Protein AF-A0A7J6SL79-F1 (afdb_monomer_lite)

Organism: Perkinsus olseni (NCBI:txid32597)

Radius of gyration: 29.8 Å; chains: 1; bounding box: 50×70×74 Å

pLDDT: mean 76.24, std 22.9, range [27.91, 96.69]

Structure (mmCIF, N/CA/C/O backbone):
data_AF-A0A7J6SL79-F1
#
_entry.id   AF-A0A7J6SL79-F1
#
loop_
_atom_site.group_PDB
_atom_site.id
_atom_site.type_symbol
_atom_site.label_atom_id
_atom_site.label_alt_id
_atom_site.label_comp_id
_atom_site.label_asym_id
_atom_site.label_entity_id
_atom_site.label_seq_id
_atom_site.pdbx_PDB_ins_code
_atom_site.Cartn_x
_atom_site.Cartn_y
_atom_site.Cartn_z
_atom_site.occupancy
_atom_site.B_iso_or_equiv
_atom_site.auth_seq_id
_atom_site.auth_comp_id
_atom_site.auth_asym_id
_atom_site.auth_atom_id
_atom_site.pdbx_PDB_model_num
ATOM 1 N N . ALA A 1 1 ? -12.097 58.659 2.965 1.00 37.25 1 ALA A N 1
ATOM 2 C CA . ALA A 1 1 ? -12.800 57.557 2.275 1.00 37.25 1 ALA A CA 1
ATOM 3 C C . ALA A 1 1 ? -12.244 57.413 0.856 1.00 37.25 1 ALA A C 1
ATOM 5 O O . ALA A 1 1 ? -12.643 58.161 -0.028 1.00 37.25 1 ALA A O 1
ATOM 6 N N . GLY A 1 2 ? -11.257 56.534 0.655 1.00 43.66 2 GLY A N 1
ATOM 7 C CA . GLY A 1 2 ? -10.661 56.271 -0.661 1.00 43.66 2 GLY A CA 1
ATOM 8 C C . GLY A 1 2 ? -11.420 55.154 -1.376 1.00 43.66 2 GLY A C 1
ATOM 9 O O . GLY A 1 2 ? -11.562 54.068 -0.826 1.00 43.66 2 GLY A O 1
ATOM 10 N N . LYS A 1 3 ? -11.951 55.431 -2.571 1.00 50.12 3 LYS A N 1
ATOM 11 C CA . LYS A 1 3 ? -12.624 54.438 -3.422 1.00 50.12 3 LYS A CA 1
ATOM 12 C C . LYS A 1 3 ? -11.577 53.736 -4.294 1.00 50.12 3 LYS A C 1
ATOM 14 O O . LYS A 1 3 ? -10.923 54.396 -5.099 1.00 50.12 3 LYS A O 1
ATOM 19 N N . ASN A 1 4 ? -11.438 52.419 -4.153 1.00 43.25 4 ASN A N 1
ATOM 20 C CA . ASN A 1 4 ? -10.572 51.600 -5.005 1.00 43.25 4 ASN A CA 1
ATOM 21 C C . ASN A 1 4 ? -11.203 51.443 -6.399 1.00 43.25 4 ASN A C 1
ATOM 23 O O . ASN A 1 4 ? -12.390 51.138 -6.514 1.00 43.25 4 ASN A O 1
ATOM 27 N N . LYS A 1 5 ? -10.417 51.680 -7.457 1.00 60.06 5 LYS A N 1
ATOM 28 C CA . LYS A 1 5 ? -10.846 51.524 -8.857 1.00 60.06 5 LYS A CA 1
ATOM 29 C C . LYS A 1 5 ? -10.856 50.046 -9.265 1.00 60.06 5 LYS A C 1
ATOM 31 O O . LYS A 1 5 ? -10.052 49.256 -8.781 1.00 60.06 5 LYS A O 1
ATOM 36 N N . SER A 1 6 ? -11.779 49.688 -10.157 1.00 61.38 6 SER A N 1
ATOM 37 C CA . SER A 1 6 ? -11.993 48.323 -10.654 1.00 61.38 6 SER A CA 1
ATOM 38 C C . SER A 1 6 ? -10.862 47.866 -11.584 1.00 61.38 6 SER A C 1
ATOM 40 O O . SER A 1 6 ? -10.385 48.641 -12.410 1.00 61.38 6 SER A O 1
ATOM 42 N N . MET A 1 7 ? -10.485 46.582 -11.509 1.00 45.06 7 MET A N 1
ATOM 43 C CA . MET A 1 7 ? -9.452 45.941 -12.347 1.00 45.06 7 MET A CA 1
ATOM 44 C C . MET A 1 7 ? -9.643 46.148 -13.860 1.00 45.06 7 MET A C 1
ATOM 46 O O . MET A 1 7 ? -8.671 46.124 -14.610 1.00 45.06 7 MET A O 1
ATOM 50 N N . ARG A 1 8 ? -10.881 46.373 -14.323 1.00 49.41 8 ARG A N 1
ATOM 51 C CA . ARG A 1 8 ? -11.167 46.638 -15.744 1.00 49.41 8 ARG A CA 1
ATOM 52 C C . ARG A 1 8 ? -10.592 47.971 -16.233 1.00 49.41 8 ARG A C 1
ATOM 54 O O . ARG A 1 8 ? -10.256 48.075 -17.409 1.00 49.41 8 ARG A O 1
ATOM 61 N N . ASP A 1 9 ? -10.421 48.950 -15.346 1.00 56.84 9 ASP A N 1
ATOM 62 C CA . ASP A 1 9 ? -9.879 50.266 -15.703 1.00 56.84 9 ASP A CA 1
ATOM 63 C C . ASP A 1 9 ? -8.349 50.253 -15.844 1.00 56.84 9 ASP A C 1
ATOM 65 O O . ASP A 1 9 ? -7.792 51.076 -16.566 1.00 56.84 9 ASP A O 1
ATOM 69 N N . LEU A 1 10 ? -7.662 49.294 -15.209 1.00 57.44 10 LEU A N 1
ATOM 70 C CA . LEU A 1 10 ? -6.201 49.142 -15.274 1.00 57.44 10 LEU A CA 1
ATOM 71 C C . LEU A 1 10 ? -5.714 48.451 -16.559 1.00 57.44 10 LEU A C 1
ATOM 73 O O . LEU A 1 10 ? -4.543 48.564 -16.911 1.00 57.44 10 LEU A O 1
ATOM 77 N N . LEU A 1 11 ? -6.602 47.755 -17.275 1.00 51.81 11 LEU A N 1
ATOM 78 C CA . LEU A 1 11 ? -6.258 46.948 -18.454 1.00 51.81 11 LEU A CA 1
ATOM 79 C C . LEU A 1 11 ? -6.464 47.675 -19.794 1.00 51.81 11 LEU A C 1
ATOM 81 O O . LEU A 1 11 ? -6.177 47.118 -20.853 1.00 51.81 11 LEU A O 1
ATOM 85 N N . ARG A 1 12 ? -6.915 48.935 -19.784 1.00 50.22 12 ARG A N 1
ATOM 86 C CA . ARG A 1 12 ? -6.985 49.770 -20.992 1.00 50.22 12 ARG A CA 1
ATOM 87 C C . ARG A 1 12 ? -5.681 50.544 -21.174 1.00 50.22 12 ARG A C 1
ATOM 89 O O . ARG A 1 12 ? -5.542 51.665 -20.696 1.00 50.22 12 ARG A O 1
ATOM 96 N N . ARG A 1 13 ? -4.727 49.972 -21.909 1.00 49.94 13 ARG A N 1
ATOM 97 C CA . ARG A 1 13 ? -3.615 50.751 -22.479 1.00 49.94 13 ARG A CA 1
ATOM 98 C C . ARG A 1 13 ? -4.027 51.356 -23.830 1.00 49.94 13 ARG A C 1
ATOM 100 O O . ARG A 1 13 ? -4.662 50.654 -24.621 1.00 49.94 13 ARG A O 1
ATOM 107 N N . PRO A 1 14 ? -3.689 52.624 -24.128 1.00 42.09 14 PRO A N 1
ATOM 108 C CA . PRO A 1 14 ? -3.922 53.197 -25.446 1.00 42.09 14 PRO A CA 1
ATOM 109 C C . PRO A 1 14 ? -2.967 52.569 -26.462 1.00 42.09 14 PRO A C 1
ATOM 111 O O . PRO A 1 14 ? -1.797 52.324 -26.175 1.00 42.09 14 PRO A O 1
ATOM 114 N N . ARG A 1 15 ? -3.477 52.319 -27.664 1.00 36.78 15 ARG A N 1
ATOM 115 C CA . ARG A 1 15 ? -2.713 51.769 -28.781 1.00 36.78 15 ARG A CA 1
ATOM 116 C C . ARG A 1 15 ? -1.903 52.902 -29.421 1.00 36.78 15 ARG A C 1
ATOM 118 O O . ARG A 1 15 ? -2.479 53.756 -30.091 1.00 36.78 15 ARG A O 1
ATOM 125 N N . GLU A 1 16 ? -0.590 52.930 -29.206 1.00 41.44 16 GLU A N 1
ATOM 126 C CA . GLU A 1 16 ? 0.301 53.838 -29.936 1.00 41.44 16 GLU A CA 1
ATOM 127 C C . GLU A 1 16 ? 0.373 53.412 -31.409 1.00 41.44 16 GLU A C 1
ATOM 129 O O . GLU A 1 16 ? 0.654 52.256 -31.734 1.00 41.44 16 GLU A O 1
ATOM 134 N N . LYS A 1 17 ? 0.078 54.347 -32.317 1.00 41.19 17 LYS A N 1
ATOM 135 C CA . LYS A 1 17 ? 0.256 54.162 -33.759 1.00 41.19 17 LYS A CA 1
ATOM 136 C C . LYS A 1 17 ? 1.712 54.469 -34.111 1.00 41.19 17 LYS A C 1
ATOM 138 O O . LYS A 1 17 ? 2.117 55.623 -34.011 1.00 41.19 17 LYS A O 1
ATOM 143 N N . LYS A 1 18 ? 2.469 53.478 -34.591 1.00 36.22 18 LYS A N 1
ATOM 144 C CA . LYS A 1 18 ? 3.666 53.734 -35.408 1.00 36.22 18 LYS A CA 1
ATOM 145 C C . LYS A 1 18 ? 3.314 53.570 -36.885 1.00 36.22 18 LYS A C 1
ATOM 147 O O . LYS A 1 18 ? 2.710 52.575 -37.275 1.00 36.22 18 LYS A O 1
ATOM 152 N N . ALA A 1 19 ? 3.626 54.613 -37.650 1.00 32.84 19 ALA 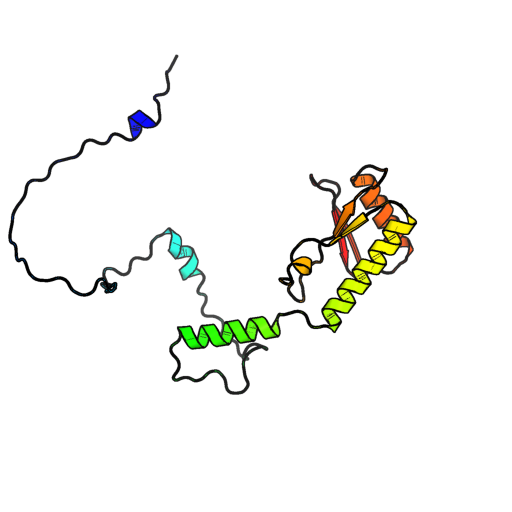A N 1
ATOM 153 C CA . ALA A 1 19 ? 3.411 54.726 -39.085 1.00 32.84 19 ALA A CA 1
ATOM 154 C C . ALA A 1 19 ? 4.424 53.889 -39.890 1.00 32.84 19 ALA A C 1
ATOM 156 O O . ALA A 1 19 ? 5.483 53.521 -39.387 1.00 32.84 19 ALA A O 1
ATOM 157 N N . ALA A 1 20 ? 4.027 53.594 -41.125 1.00 34.34 20 ALA A N 1
ATOM 158 C CA . ALA A 1 20 ? 4.610 52.662 -42.081 1.00 34.34 20 ALA A CA 1
ATOM 159 C C . ALA A 1 20 ? 5.934 53.110 -42.733 1.00 34.34 20 ALA A C 1
ATOM 161 O O . ALA A 1 20 ? 6.193 54.305 -42.852 1.00 34.34 20 ALA A O 1
ATOM 162 N N . ALA A 1 21 ? 6.682 52.135 -43.264 1.00 31.25 21 ALA A N 1
ATOM 163 C CA . ALA A 1 21 ? 7.361 52.230 -44.560 1.00 31.25 21 ALA A CA 1
ATOM 164 C C . ALA A 1 21 ? 7.520 50.818 -45.164 1.00 31.25 21 ALA A C 1
ATOM 166 O O . ALA A 1 21 ? 7.812 49.858 -44.456 1.00 31.25 21 ALA A O 1
ATOM 167 N N . GLU A 1 22 ? 7.239 50.724 -46.460 1.00 33.94 22 GLU A N 1
ATOM 168 C CA . GLU A 1 22 ? 6.994 49.538 -47.284 1.00 33.94 22 GLU A CA 1
ATOM 169 C C . GLU A 1 22 ? 8.276 48.899 -47.850 1.00 33.94 22 GLU A C 1
ATOM 171 O O . GLU A 1 22 ? 9.242 49.605 -48.123 1.00 33.94 22 GLU A O 1
ATOM 176 N N . ALA A 1 23 ? 8.234 47.593 -48.146 1.00 29.36 23 ALA A N 1
ATOM 177 C CA . ALA A 1 23 ? 8.576 47.031 -49.465 1.00 29.36 23 ALA A CA 1
ATOM 178 C C . ALA A 1 23 ? 8.123 45.558 -49.513 1.00 29.36 23 ALA A C 1
ATOM 180 O O . ALA A 1 23 ? 8.484 44.762 -48.650 1.00 29.36 23 ALA A O 1
ATOM 181 N N . GLY A 1 24 ? 7.270 45.223 -50.481 1.00 27.91 24 GLY A N 1
ATOM 182 C CA . GLY A 1 24 ? 6.589 43.931 -50.578 1.00 27.91 24 GLY A CA 1
ATOM 183 C C . GLY A 1 24 ? 7.352 42.833 -51.320 1.00 27.91 24 GLY A C 1
ATOM 184 O O . GLY A 1 24 ? 8.368 43.073 -51.961 1.00 27.91 24 GLY A O 1
ATOM 185 N N . THR A 1 25 ? 6.795 41.623 -51.273 1.00 30.62 25 THR A N 1
ATOM 186 C CA . THR A 1 25 ? 6.580 40.726 -52.425 1.00 30.62 25 THR A CA 1
ATOM 187 C C . THR A 1 25 ? 5.618 39.611 -52.005 1.00 30.62 25 THR A C 1
ATOM 189 O O . THR A 1 25 ? 5.642 39.133 -50.875 1.00 30.62 25 THR A O 1
ATOM 192 N N . VAL A 1 26 ? 4.711 39.283 -52.921 1.00 32.91 26 VAL A N 1
ATOM 193 C CA . VAL A 1 26 ? 3.667 38.254 -52.842 1.00 32.91 26 VAL A CA 1
ATOM 194 C C . VAL A 1 26 ? 4.208 36.989 -53.511 1.00 32.91 26 VAL A C 1
ATOM 196 O O . VAL A 1 26 ? 4.783 37.109 -54.591 1.00 32.91 26 VAL A O 1
ATOM 199 N N . GLY A 1 27 ? 3.996 35.804 -52.927 1.00 29.50 27 GLY A N 1
ATOM 200 C CA . GLY A 1 27 ? 4.278 34.537 -53.614 1.00 29.50 27 GLY A CA 1
ATOM 201 C C . GLY A 1 27 ? 4.223 33.275 -52.747 1.00 29.50 27 GLY A C 1
ATOM 202 O O . GLY A 1 27 ? 5.227 32.913 -52.155 1.00 29.50 27 GLY A O 1
ATOM 203 N N . GLU A 1 28 ? 3.056 32.627 -52.787 1.00 30.58 28 GLU A N 1
ATOM 204 C CA . GLU A 1 28 ? 2.775 31.181 -52.670 1.00 30.58 28 GLU A CA 1
ATOM 205 C C . GLU A 1 28 ? 2.795 30.450 -51.310 1.00 30.58 28 GLU A C 1
ATOM 207 O O . GLU A 1 28 ? 3.742 30.468 -50.531 1.00 30.58 28 GLU A O 1
ATOM 212 N N . GLU A 1 29 ? 1.662 29.777 -51.074 1.00 42.56 29 GLU A N 1
ATOM 213 C CA . GLU A 1 29 ? 1.369 28.844 -49.992 1.00 42.56 29 GLU A CA 1
ATOM 214 C C . GLU A 1 29 ? 2.189 27.557 -50.128 1.00 42.56 29 GLU A C 1
ATOM 216 O O . GLU A 1 29 ? 2.206 26.921 -51.181 1.00 42.56 29 GLU A O 1
ATOM 221 N N . GLY A 1 30 ? 2.780 27.123 -49.020 1.00 42.78 30 GLY A N 1
ATOM 222 C CA . GLY A 1 30 ? 3.360 25.795 -48.874 1.00 42.78 30 GLY A CA 1
ATOM 223 C C . GLY A 1 30 ? 4.154 25.713 -47.579 1.00 42.78 30 GLY A C 1
ATOM 224 O O . GLY A 1 30 ? 5.096 26.467 -47.389 1.00 42.78 30 GLY A O 1
ATOM 225 N N . ASP A 1 31 ? 3.757 24.792 -46.708 1.00 33.41 31 ASP A N 1
ATOM 226 C CA . ASP A 1 31 ? 4.499 24.326 -45.533 1.00 33.41 31 ASP A CA 1
ATOM 227 C C . ASP A 1 31 ? 4.491 25.227 -44.291 1.00 33.41 31 ASP A C 1
ATOM 229 O O . ASP A 1 31 ? 5.464 25.872 -43.908 1.00 33.41 31 ASP A O 1
ATOM 233 N N . ASN A 1 32 ? 3.401 25.110 -43.528 1.00 39.19 32 ASN A N 1
ATOM 234 C CA . ASN A 1 32 ? 3.361 25.452 -42.104 1.00 39.19 32 ASN A CA 1
ATOM 235 C C . ASN A 1 32 ? 4.090 24.376 -41.259 1.00 39.19 32 ASN A C 1
ATOM 237 O O . ASN A 1 32 ? 3.555 23.849 -40.282 1.00 39.19 32 ASN A O 1
ATOM 241 N N . PHE A 1 33 ? 5.310 24.010 -41.658 1.00 33.47 33 PHE A N 1
ATOM 242 C CA . PHE A 1 33 ? 6.229 23.230 -40.836 1.00 33.47 33 PHE A CA 1
ATOM 243 C C . PHE A 1 33 ? 7.061 24.218 -40.022 1.00 33.47 33 PHE A C 1
ATOM 245 O O . PHE A 1 33 ? 7.723 25.091 -40.581 1.00 33.47 33 PHE A O 1
ATOM 252 N N . MET A 1 34 ? 6.990 24.117 -38.693 1.00 43.91 34 MET A N 1
ATOM 253 C CA . MET A 1 34 ? 7.735 24.969 -37.767 1.00 43.91 34 MET A CA 1
ATOM 254 C C . MET A 1 34 ? 9.246 24.813 -37.983 1.00 43.91 34 MET A C 1
ATOM 256 O O . MET A 1 34 ? 9.914 24.013 -37.334 1.00 43.91 34 MET A O 1
ATOM 260 N N . SER A 1 35 ? 9.788 25.630 -38.882 1.00 34.56 35 SER A N 1
ATOM 261 C CA . SER A 1 35 ? 11.189 26.018 -38.894 1.00 34.56 35 SER A CA 1
ATOM 262 C C . SER A 1 35 ? 11.492 26.656 -37.541 1.00 34.56 35 SER A C 1
ATOM 264 O O . SER A 1 35 ? 11.086 27.790 -37.274 1.00 34.56 35 SER A O 1
ATOM 266 N N . VAL A 1 36 ? 12.212 25.934 -36.682 1.00 43.78 36 VAL A N 1
ATOM 267 C CA . VAL A 1 36 ? 12.834 26.523 -35.499 1.00 43.78 36 VAL A CA 1
ATOM 268 C C . VAL A 1 36 ? 13.936 27.462 -35.982 1.00 43.78 36 VAL A C 1
ATOM 270 O O . VAL A 1 36 ? 15.067 27.072 -36.258 1.00 43.78 36 VAL A O 1
ATOM 273 N N . SER A 1 37 ? 13.584 28.731 -36.166 1.00 36.56 37 SER A N 1
ATOM 274 C CA . SER A 1 37 ? 14.574 29.774 -36.380 1.00 36.56 37 SER A CA 1
ATOM 275 C C . SER A 1 37 ? 15.422 29.856 -35.116 1.00 36.56 37 SER A C 1
ATOM 277 O O . SER A 1 37 ? 14.946 30.255 -34.053 1.00 36.56 37 SER A O 1
ATOM 279 N N . THR A 1 38 ? 16.676 29.430 -35.226 1.00 48.72 38 THR A N 1
ATOM 280 C CA . THR A 1 38 ? 17.707 29.609 -34.207 1.00 48.72 38 THR A CA 1
ATOM 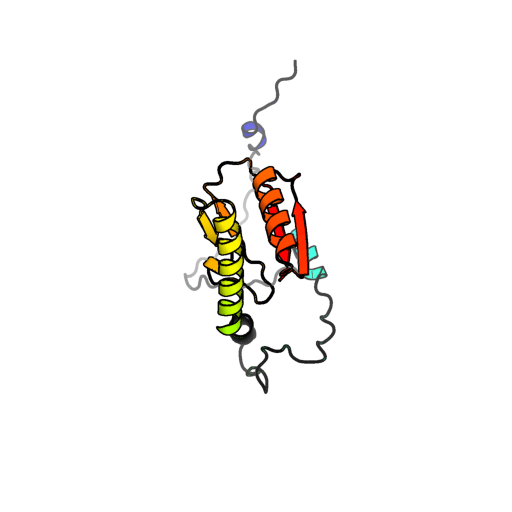281 C C . THR A 1 38 ? 17.943 31.102 -34.004 1.00 48.72 38 THR A C 1
ATOM 283 O O . THR A 1 38 ? 18.772 31.711 -34.678 1.00 48.72 38 THR A O 1
ATOM 286 N N . SER A 1 39 ? 17.193 31.690 -33.078 1.00 42.44 39 SER A N 1
ATOM 287 C CA . SER A 1 39 ? 17.295 33.095 -32.705 1.00 42.44 39 SER A CA 1
ATOM 288 C C . SER A 1 39 ? 17.442 33.199 -31.193 1.00 42.44 39 SER A C 1
ATOM 290 O O . SER A 1 39 ? 16.496 32.961 -30.449 1.00 42.44 39 SER A O 1
ATOM 292 N N . SER A 1 40 ? 18.649 33.592 -30.781 1.00 45.50 40 SER A N 1
ATOM 293 C CA . SER A 1 40 ? 19.082 33.997 -29.435 1.00 45.50 40 SER A CA 1
ATOM 294 C C . SER A 1 40 ? 18.943 32.971 -28.303 1.00 45.50 40 SER A C 1
ATOM 296 O O . SER A 1 40 ? 17.866 32.581 -27.872 1.00 45.50 40 SER A O 1
ATOM 298 N N . ASN A 1 41 ? 20.111 32.620 -27.772 1.00 53.47 41 ASN A N 1
ATOM 299 C CA . ASN A 1 41 ? 20.396 31.637 -26.735 1.00 53.47 41 ASN A CA 1
ATOM 300 C C . ASN A 1 41 ? 19.995 32.102 -25.317 1.00 53.47 41 ASN A C 1
ATOM 302 O O . ASN A 1 41 ? 20.776 31.976 -24.377 1.00 53.47 41 ASN A O 1
ATOM 306 N N . THR A 1 42 ? 18.814 32.695 -25.148 1.00 53.34 42 THR A N 1
ATOM 307 C CA . THR A 1 42 ? 18.337 33.140 -23.832 1.00 53.34 42 THR A CA 1
ATOM 308 C C . THR A 1 42 ? 17.187 32.259 -23.388 1.00 53.34 42 THR A C 1
ATOM 310 O O . THR A 1 42 ? 16.048 32.425 -23.827 1.00 53.34 42 THR A O 1
ATOM 313 N N . VAL A 1 43 ? 17.506 31.303 -22.520 1.00 50.97 43 VAL A N 1
ATOM 314 C CA . VAL A 1 43 ? 16.513 30.548 -21.760 1.00 50.97 43 VAL A CA 1
ATOM 315 C C . VAL A 1 43 ? 15.698 31.524 -20.904 1.00 50.97 43 VAL A C 1
ATOM 317 O O . VAL A 1 43 ? 16.286 32.366 -20.227 1.00 50.97 43 VAL A O 1
ATOM 320 N N . PRO A 1 44 ? 14.354 31.467 -20.938 1.00 62.41 44 PRO A N 1
ATOM 321 C CA . PRO A 1 44 ? 13.522 32.265 -20.047 1.00 62.41 44 PRO A CA 1
ATOM 322 C C . PRO A 1 44 ? 13.877 31.978 -18.584 1.00 62.41 44 PRO A C 1
ATOM 324 O O . PRO A 1 44 ? 14.069 30.821 -18.220 1.00 62.41 44 PRO A O 1
ATOM 327 N N . GLU A 1 45 ? 13.897 33.009 -17.741 1.00 55.84 45 GLU A N 1
ATOM 328 C CA . GLU A 1 45 ? 14.267 32.951 -16.312 1.00 55.84 45 GLU A CA 1
ATOM 329 C C . GLU A 1 45 ? 13.497 31.861 -15.531 1.00 55.84 45 GLU A C 1
ATOM 331 O O . GLU A 1 45 ? 14.027 31.215 -14.633 1.00 55.84 45 GLU A O 1
ATOM 336 N N . ALA A 1 46 ? 12.262 31.558 -15.950 1.00 58.34 46 ALA A N 1
ATOM 337 C CA . ALA A 1 46 ? 11.437 30.483 -15.391 1.00 58.34 46 ALA A CA 1
ATOM 338 C C . ALA A 1 46 ? 11.967 29.056 -15.661 1.00 58.34 46 ALA A C 1
ATOM 340 O O . ALA A 1 46 ? 11.577 28.117 -14.970 1.00 58.34 46 ALA A O 1
ATOM 341 N N . PHE A 1 47 ? 12.833 28.879 -16.661 1.00 48.59 47 PHE A N 1
ATOM 342 C CA . PHE A 1 47 ? 13.441 27.602 -17.035 1.00 48.59 47 PHE A CA 1
ATOM 343 C C . PHE A 1 47 ? 14.901 27.487 -16.568 1.00 48.59 47 PHE A C 1
ATOM 345 O O . PHE A 1 47 ? 15.418 26.374 -16.507 1.00 48.59 47 PHE A O 1
ATOM 352 N N . GLU A 1 48 ? 15.556 28.583 -16.157 1.00 50.97 48 GLU A N 1
ATOM 353 C CA . GLU A 1 48 ? 16.946 28.558 -15.662 1.00 50.97 48 GLU A CA 1
ATOM 354 C C . GLU A 1 48 ? 17.139 27.589 -14.487 1.00 50.97 48 GLU A C 1
ATOM 356 O O . GLU A 1 48 ? 18.122 26.849 -14.457 1.00 50.97 48 GLU A O 1
ATOM 361 N N . GLY A 1 49 ? 16.169 27.503 -13.571 1.00 47.19 49 GLY A N 1
ATOM 362 C CA . GLY A 1 49 ? 16.215 26.554 -12.452 1.00 47.19 49 GLY A CA 1
ATOM 363 C C . GLY A 1 49 ? 16.134 25.079 -12.870 1.00 47.19 49 GLY A C 1
ATOM 364 O O . GLY A 1 49 ? 16.651 24.213 -12.167 1.00 47.19 49 GLY A O 1
ATOM 365 N N . ILE A 1 50 ? 15.532 24.789 -14.028 1.00 52.25 50 ILE A N 1
ATOM 366 C CA . ILE A 1 50 ? 15.400 23.429 -14.569 1.00 52.25 50 ILE A CA 1
ATOM 367 C C . ILE A 1 50 ? 16.697 23.024 -15.285 1.00 52.25 50 ILE A C 1
ATOM 369 O O . ILE A 1 50 ? 17.175 21.906 -15.103 1.00 52.25 50 ILE A O 1
ATOM 373 N N . VAL A 1 51 ? 17.332 23.939 -16.029 1.00 48.41 51 VAL A N 1
ATOM 374 C CA . VAL A 1 51 ? 18.607 23.657 -16.725 1.00 48.41 51 VAL A CA 1
ATOM 375 C C . VAL A 1 51 ? 19.786 23.614 -15.757 1.00 48.41 51 VAL A C 1
ATOM 377 O O . VAL A 1 51 ? 20.654 22.758 -15.903 1.00 48.41 51 VAL A O 1
ATOM 380 N N . ALA A 1 52 ? 19.800 24.477 -14.735 1.00 43.50 52 ALA A N 1
ATOM 381 C CA . ALA A 1 52 ? 20.856 24.524 -13.720 1.00 43.50 52 ALA A CA 1
ATOM 382 C C . ALA A 1 52 ? 20.864 23.292 -12.792 1.00 43.50 52 ALA A C 1
ATOM 384 O O . ALA A 1 52 ? 21.883 22.985 -12.174 1.00 43.50 52 ALA A O 1
ATOM 385 N N . SER A 1 53 ? 19.756 22.543 -12.738 1.00 44.97 53 SER A N 1
ATOM 386 C CA . SER A 1 53 ? 19.677 21.228 -12.090 1.00 44.97 53 SER A CA 1
ATOM 387 C C . SER A 1 53 ? 20.370 20.116 -12.888 1.00 44.97 53 SER A C 1
ATOM 389 O O . SER A 1 53 ? 20.494 18.998 -12.378 1.00 44.97 53 SER A O 1
ATOM 391 N N . SER A 1 54 ? 20.858 20.389 -14.102 1.00 49.69 54 SER A N 1
ATOM 392 C CA . SER A 1 54 ? 21.715 19.463 -14.846 1.00 49.69 54 SER A CA 1
ATOM 393 C C . SER A 1 54 ? 23.107 19.445 -14.216 1.00 49.69 54 SER A C 1
ATOM 395 O O . SER A 1 54 ? 24.099 19.866 -14.808 1.00 49.69 54 SER A O 1
ATOM 397 N N . ARG A 1 55 ? 23.199 18.925 -12.985 1.00 44.12 55 ARG A N 1
ATOM 398 C CA . ARG A 1 55 ? 24.431 18.267 -12.560 1.00 44.12 55 ARG A CA 1
ATOM 399 C C . ARG A 1 55 ? 24.783 17.294 -13.684 1.00 44.12 55 ARG A C 1
ATOM 401 O O . ARG A 1 55 ? 23.885 16.552 -14.092 1.00 44.12 55 ARG A O 1
ATOM 408 N N . PRO A 1 56 ? 26.029 17.262 -14.188 1.00 42.06 56 PRO A N 1
ATOM 409 C CA . PRO A 1 56 ? 26.442 16.121 -14.981 1.00 42.06 56 PRO A CA 1
ATOM 410 C C . PRO A 1 56 ? 26.140 14.916 -14.099 1.00 42.06 56 PRO A C 1
ATOM 412 O O . PRO A 1 56 ? 26.660 14.836 -12.981 1.00 42.06 56 PRO A O 1
ATOM 415 N N . ALA A 1 57 ? 25.198 14.072 -14.531 1.00 49.56 57 ALA A N 1
ATOM 416 C CA . ALA A 1 57 ? 24.942 12.812 -13.865 1.00 49.56 57 ALA A CA 1
ATOM 417 C C . ALA A 1 57 ? 26.325 12.196 -13.697 1.00 49.56 57 ALA A C 1
ATOM 419 O O . ALA A 1 57 ? 27.031 12.032 -14.696 1.00 49.56 57 ALA A O 1
ATOM 420 N N . ALA A 1 58 ? 26.773 12.009 -12.449 1.00 47.06 58 ALA A N 1
ATOM 421 C CA . ALA A 1 58 ? 28.003 11.280 -12.196 1.00 47.06 58 ALA A CA 1
ATOM 422 C C . ALA A 1 58 ? 27.847 10.011 -13.019 1.00 47.06 58 ALA A C 1
ATOM 424 O O . ALA A 1 58 ? 26.874 9.296 -12.778 1.00 47.06 58 ALA A O 1
ATOM 425 N N . ALA A 1 59 ? 28.666 9.870 -14.072 1.00 50.31 59 ALA A N 1
ATOM 426 C CA . ALA A 1 59 ? 28.458 8.875 -15.112 1.00 50.31 59 ALA A CA 1
ATOM 427 C C . ALA A 1 59 ? 28.121 7.577 -14.398 1.00 50.31 59 ALA A C 1
ATOM 429 O O . ALA A 1 59 ? 28.944 7.115 -13.602 1.00 50.31 59 ALA A O 1
ATOM 430 N N . MET A 1 60 ? 26.874 7.108 -14.538 1.00 53.47 60 MET A N 1
ATOM 431 C CA . MET A 1 60 ? 26.428 5.954 -13.773 1.00 53.47 60 MET A CA 1
ATOM 432 C C . MET A 1 60 ? 27.426 4.856 -14.104 1.00 53.47 60 MET A C 1
ATOM 434 O O . MET A 1 60 ? 27.551 4.467 -15.263 1.00 53.47 60 MET A O 1
ATOM 438 N N . SER A 1 61 ? 28.233 4.442 -13.122 1.00 62.47 61 SER A N 1
ATOM 439 C CA . SER A 1 61 ? 29.342 3.517 -13.384 1.00 62.47 61 SER A CA 1
ATOM 440 C C . SER A 1 61 ? 28.829 2.154 -13.854 1.00 62.47 61 SER A C 1
ATOM 442 O O . SER A 1 61 ? 29.601 1.326 -14.332 1.00 62.47 61 SER A O 1
ATOM 444 N N . GLN A 1 62 ? 27.517 1.942 -13.722 1.00 73.50 62 GLN A N 1
ATOM 445 C CA . GLN A 1 62 ? 26.767 0.779 -14.143 1.00 73.50 62 GLN A CA 1
ATOM 446 C C . GLN A 1 62 ? 25.464 1.236 -14.805 1.00 73.50 62 GLN A C 1
ATOM 448 O O . GLN A 1 62 ? 24.835 2.201 -14.365 1.00 73.50 62 GLN A O 1
ATOM 453 N N . ALA A 1 63 ? 25.074 0.536 -15.869 1.00 83.94 63 ALA A N 1
ATOM 454 C CA . ALA A 1 63 ? 23.779 0.731 -16.505 1.00 83.94 63 ALA A CA 1
ATOM 455 C C . ALA A 1 63 ? 22.646 0.415 -15.507 1.00 83.94 63 ALA A C 1
ATOM 457 O O . ALA A 1 63 ? 22.830 -0.440 -14.632 1.00 83.94 63 ALA A O 1
ATOM 458 N N . PRO A 1 64 ? 21.490 1.091 -15.605 1.00 90.25 64 PRO A N 1
ATOM 459 C CA . PRO A 1 64 ? 20.388 0.844 -14.690 1.00 90.25 64 PRO A CA 1
ATOM 460 C C . PRO A 1 64 ? 19.810 -0.574 -14.874 1.00 90.25 64 PRO A C 1
ATOM 462 O O . PRO A 1 64 ? 19.976 -1.169 -15.939 1.00 90.25 64 PRO A O 1
ATOM 465 N N . PRO A 1 65 ? 19.105 -1.130 -13.872 1.00 91.56 65 PRO A N 1
ATOM 466 C CA . PRO A 1 65 ? 18.648 -2.524 -13.899 1.00 91.56 65 PRO A CA 1
ATOM 467 C C . PRO A 1 65 ? 17.718 -2.897 -15.063 1.00 91.56 65 PRO A C 1
ATOM 469 O O . PRO A 1 65 ? 17.728 -4.045 -15.497 1.00 91.56 65 PRO A O 1
ATOM 472 N N . TRP A 1 66 ? 16.923 -1.946 -15.564 1.00 91.88 66 TRP A N 1
ATOM 473 C CA . TRP A 1 66 ? 16.016 -2.150 -16.701 1.00 91.88 66 TRP A CA 1
ATOM 474 C C . TRP A 1 66 ? 16.723 -2.092 -18.060 1.00 91.88 66 TRP A C 1
ATOM 476 O O . TRP A 1 66 ? 16.113 -2.393 -19.080 1.00 91.88 66 TRP A O 1
ATOM 486 N N . TRP A 1 67 ? 17.998 -1.696 -18.092 1.00 92.19 67 TRP A N 1
ATOM 487 C CA . TRP A 1 67 ? 18.734 -1.511 -19.335 1.00 92.19 67 TRP A CA 1
ATOM 488 C C . TRP A 1 67 ? 19.011 -2.857 -20.024 1.00 92.19 67 TRP A C 1
ATOM 490 O O . TRP A 1 67 ? 19.527 -3.783 -19.384 1.00 92.19 67 TRP A O 1
ATOM 500 N N . PRO A 1 68 ? 18.740 -2.990 -21.335 1.00 90.44 68 PRO A N 1
ATOM 501 C CA . PRO A 1 68 ? 18.939 -4.245 -22.042 1.00 90.44 68 PRO A CA 1
ATOM 502 C C . PRO A 1 68 ? 20.422 -4.619 -22.130 1.00 90.44 68 PRO A C 1
ATOM 504 O O . PRO A 1 68 ? 21.314 -3.778 -22.288 1.00 90.44 68 PRO A O 1
ATOM 507 N N . LYS A 1 69 ? 20.706 -5.924 -22.076 1.00 86.31 69 LYS A N 1
ATOM 508 C CA . LYS A 1 69 ? 22.068 -6.446 -22.252 1.00 86.31 69 LYS A CA 1
ATOM 509 C C . LYS A 1 69 ? 22.547 -6.138 -23.674 1.00 86.31 69 LYS A C 1
ATOM 511 O O . LYS A 1 69 ? 22.044 -6.722 -24.626 1.00 86.31 69 LYS A O 1
ATOM 516 N N . GLY A 1 70 ? 23.527 -5.243 -23.799 1.00 86.94 70 GLY A N 1
ATOM 517 C CA . GLY A 1 70 ? 24.043 -4.759 -25.089 1.00 86.94 70 GLY A CA 1
ATOM 518 C C . GLY A 1 70 ? 23.596 -3.341 -25.462 1.00 86.94 70 GLY A C 1
ATOM 519 O O . GLY A 1 70 ? 24.165 -2.766 -26.383 1.00 86.94 70 GLY A O 1
ATOM 520 N N . GLY A 1 71 ? 22.667 -2.754 -24.700 1.00 89.44 71 GLY A N 1
ATOM 521 C CA . GLY A 1 71 ? 22.148 -1.405 -24.914 1.00 89.44 71 GLY A CA 1
ATOM 522 C C . GLY A 1 71 ? 21.181 -1.268 -26.086 1.00 89.44 71 GLY A C 1
ATOM 523 O O . GLY A 1 71 ? 20.866 -2.238 -26.772 1.00 89.44 71 GLY A O 1
ATOM 524 N N . TYR A 1 72 ? 20.674 -0.050 -26.265 1.00 90.94 72 TYR A N 1
ATOM 525 C CA . TYR A 1 72 ? 19.788 0.297 -27.376 1.00 90.94 72 TYR A CA 1
ATOM 526 C C . TYR A 1 72 ? 20.580 0.481 -28.675 1.00 90.94 72 TYR A C 1
ATOM 528 O O . TYR A 1 72 ? 21.780 0.762 -28.644 1.00 90.94 72 TYR A O 1
ATOM 536 N N . ASP A 1 73 ? 19.905 0.351 -29.819 1.00 91.88 73 ASP A N 1
ATOM 537 C CA . ASP A 1 73 ? 20.528 0.549 -31.130 1.00 91.88 73 ASP A CA 1
ATOM 538 C C . ASP A 1 73 ? 21.060 1.992 -31.267 1.00 91.88 73 ASP A C 1
ATOM 540 O O . ASP A 1 73 ? 20.270 2.941 -31.223 1.00 91.88 73 ASP A O 1
ATOM 544 N N . PRO A 1 74 ? 22.382 2.186 -31.453 1.00 88.88 74 PRO A N 1
ATOM 545 C CA . PRO A 1 74 ? 22.986 3.512 -31.554 1.00 88.88 74 PRO A CA 1
ATOM 546 C C . PRO A 1 74 ? 22.586 4.282 -32.822 1.00 88.88 74 PRO A C 1
ATOM 548 O O . PRO A 1 74 ? 22.880 5.472 -32.919 1.00 88.88 74 PRO A O 1
ATOM 551 N N . HIS A 1 75 ? 21.949 3.633 -33.802 1.00 93.06 75 HIS A N 1
ATOM 552 C CA . HIS A 1 75 ? 21.472 4.287 -35.024 1.00 93.06 75 HIS A CA 1
ATOM 553 C C . HIS A 1 75 ? 20.076 4.898 -34.868 1.00 93.06 75 HIS A C 1
ATOM 555 O O . HIS A 1 75 ? 19.636 5.647 -35.744 1.00 93.06 75 HIS A O 1
ATOM 561 N N . LEU A 1 76 ? 19.370 4.595 -33.775 1.00 91.75 76 LEU A N 1
ATOM 562 C CA . LEU A 1 76 ? 18.063 5.179 -33.520 1.00 91.75 76 LEU A CA 1
ATOM 563 C C . LEU A 1 76 ? 18.194 6.667 -33.156 1.00 91.75 76 LEU A C 1
ATOM 565 O O . LEU A 1 76 ? 19.079 7.060 -32.395 1.00 91.75 76 LEU A O 1
ATOM 569 N N . PRO A 1 77 ? 17.278 7.522 -33.643 1.00 95.19 77 PRO A N 1
ATOM 570 C CA . PRO A 1 77 ? 17.116 8.864 -33.115 1.00 95.19 77 PRO A CA 1
ATOM 571 C C . PRO A 1 77 ? 16.939 8.854 -31.592 1.00 95.19 77 PRO A C 1
ATOM 573 O O . PRO A 1 77 ? 16.214 8.026 -31.042 1.00 95.19 77 PRO A O 1
ATOM 576 N N . MET A 1 78 ? 17.514 9.855 -30.924 1.00 92.69 78 MET A N 1
ATOM 577 C CA . MET A 1 78 ? 17.490 10.014 -29.461 1.00 92.69 78 MET A CA 1
ATOM 578 C C . MET A 1 78 ? 16.092 9.857 -28.830 1.00 92.69 78 MET A C 1
ATOM 580 O O . MET A 1 78 ? 15.948 9.245 -27.779 1.00 92.69 78 MET A O 1
ATOM 584 N N . HIS A 1 79 ? 15.046 10.379 -29.478 1.00 93.75 79 HIS A N 1
ATOM 585 C CA . HIS A 1 79 ? 13.673 10.291 -28.966 1.00 93.75 79 HIS A CA 1
ATOM 586 C C . HIS A 1 79 ? 13.092 8.869 -29.025 1.00 93.75 79 HIS A C 1
ATOM 588 O O . HIS A 1 79 ? 12.264 8.527 -28.186 1.00 93.75 79 HIS A O 1
ATOM 594 N N . LEU A 1 80 ? 13.525 8.041 -29.983 1.00 95.25 80 LEU A N 1
ATOM 595 C CA . LEU A 1 80 ? 13.130 6.633 -30.056 1.00 95.25 80 LEU A CA 1
ATOM 596 C C . LEU A 1 80 ? 13.906 5.795 -29.039 1.00 95.25 80 LEU A C 1
ATOM 598 O O . LEU A 1 80 ? 13.305 4.963 -28.375 1.00 95.25 80 LEU A O 1
ATOM 602 N N . MET A 1 81 ? 15.198 6.071 -28.836 1.00 93.81 81 MET A N 1
ATOM 603 C CA . MET A 1 81 ? 15.969 5.428 -27.762 1.00 93.81 81 MET A CA 1
ATOM 604 C C . MET A 1 81 ? 15.361 5.713 -26.383 1.00 93.81 81 MET A C 1
ATOM 606 O O . MET A 1 81 ? 15.201 4.801 -25.580 1.00 93.81 81 MET A O 1
ATOM 610 N N . LEU A 1 82 ? 14.965 6.966 -26.132 1.00 94.50 82 LEU A N 1
ATOM 611 C CA . LEU A 1 82 ? 14.268 7.342 -24.902 1.00 94.50 82 LEU A CA 1
ATOM 612 C C . LEU A 1 82 ? 12.917 6.627 -24.767 1.00 94.50 82 LEU A C 1
ATOM 614 O O . LEU A 1 82 ? 12.533 6.246 -23.666 1.00 94.50 82 LEU A O 1
ATOM 618 N N . HIS A 1 83 ? 12.181 6.455 -25.868 1.00 95.75 83 HIS A N 1
ATOM 619 C CA . HIS A 1 83 ? 10.919 5.720 -25.848 1.00 95.75 83 HIS A CA 1
ATOM 620 C C . HIS A 1 83 ? 11.120 4.258 -25.430 1.00 95.75 83 HIS A C 1
ATOM 622 O O . HIS A 1 83 ? 10.424 3.801 -24.525 1.00 95.75 83 HIS A O 1
ATOM 628 N N . GLU A 1 84 ? 12.086 3.561 -26.034 1.00 95.19 84 GLU A N 1
ATOM 629 C CA . GLU A 1 84 ? 12.442 2.187 -25.654 1.00 95.19 84 GLU A CA 1
ATOM 630 C C . GLU A 1 84 ? 12.858 2.113 -24.180 1.00 95.19 84 GLU A C 1
ATOM 632 O O . GLU A 1 84 ? 12.367 1.262 -23.440 1.00 95.19 84 GLU A O 1
ATOM 637 N N . GLU A 1 85 ? 13.668 3.068 -23.713 1.00 95.31 85 GLU A N 1
ATOM 638 C CA . GLU A 1 85 ? 14.069 3.130 -22.307 1.00 95.31 85 GLU A CA 1
ATOM 639 C C . GLU A 1 85 ? 12.886 3.312 -21.355 1.00 95.31 85 GLU A C 1
ATOM 641 O O . GLU A 1 85 ? 12.818 2.639 -20.326 1.00 95.31 85 GLU A O 1
ATOM 646 N N . LEU A 1 86 ? 11.934 4.187 -21.687 1.00 95.69 86 LEU A N 1
ATOM 647 C CA . LEU A 1 86 ? 10.726 4.369 -20.885 1.00 95.69 86 LEU A CA 1
ATOM 648 C C . LEU A 1 86 ? 9.889 3.092 -20.852 1.00 95.69 86 LEU A C 1
ATOM 650 O O . LEU A 1 86 ? 9.407 2.706 -19.789 1.00 95.69 86 LEU A O 1
ATOM 654 N N . VAL A 1 87 ? 9.732 2.425 -21.994 1.00 95.06 87 VAL A N 1
ATOM 655 C CA . VAL A 1 87 ? 9.002 1.160 -22.084 1.00 95.06 87 VAL A CA 1
ATOM 656 C C . VAL A 1 87 ? 9.668 0.096 -21.209 1.00 95.06 87 VAL A C 1
ATOM 658 O O . VAL A 1 87 ? 8.983 -0.546 -20.412 1.00 95.06 87 VAL A O 1
ATOM 661 N N . ASP A 1 88 ? 10.986 -0.063 -21.277 1.00 94.94 88 ASP A N 1
ATOM 662 C CA . ASP A 1 88 ? 11.698 -1.051 -20.466 1.00 94.94 88 ASP A CA 1
ATOM 663 C C . ASP A 1 88 ? 11.692 -0.705 -18.973 1.00 94.94 88 ASP A C 1
ATOM 665 O O . ASP A 1 88 ? 11.470 -1.585 -18.139 1.00 94.94 88 ASP A O 1
ATOM 669 N N . TYR A 1 89 ? 11.807 0.579 -18.625 1.00 94.44 89 TYR A N 1
ATOM 670 C CA . TYR A 1 89 ? 11.607 1.044 -17.255 1.00 94.44 89 TYR A CA 1
ATOM 671 C C . TYR A 1 89 ? 10.204 0.702 -16.740 1.00 94.44 89 TYR A C 1
ATOM 673 O O . TYR A 1 89 ? 10.070 0.182 -15.632 1.00 94.44 89 TYR A O 1
ATOM 681 N N . THR A 1 90 ? 9.153 0.936 -17.539 1.00 92.56 90 THR A N 1
ATOM 682 C CA . THR A 1 90 ? 7.783 0.609 -17.117 1.00 92.56 90 THR A CA 1
ATOM 683 C C . THR A 1 90 ? 7.595 -0.886 -16.883 1.00 92.56 90 THR A C 1
ATOM 685 O O . THR A 1 90 ? 7.033 -1.264 -15.862 1.00 92.56 90 THR A O 1
ATOM 688 N N . LYS A 1 91 ? 8.128 -1.752 -17.755 1.00 91.44 91 LYS A N 1
ATOM 689 C CA . LYS A 1 91 ? 8.079 -3.211 -17.553 1.00 91.44 91 LYS A CA 1
ATOM 690 C C . LYS A 1 91 ? 8.814 -3.642 -16.286 1.00 91.44 91 LYS A C 1
ATOM 692 O O . LYS A 1 91 ? 8.395 -4.592 -15.640 1.00 91.44 91 LYS A O 1
ATOM 697 N N . TRP A 1 92 ? 9.917 -2.971 -15.962 1.00 92.00 92 TRP A N 1
ATOM 698 C CA . TRP A 1 92 ? 10.723 -3.285 -14.788 1.00 92.00 92 TRP A CA 1
ATOM 699 C C . TRP A 1 92 ? 10.072 -2.835 -13.475 1.00 92.00 92 TRP A C 1
ATOM 701 O O . TRP A 1 92 ? 10.227 -3.511 -12.464 1.00 92.00 92 TRP A O 1
ATOM 711 N N . VAL A 1 93 ? 9.366 -1.700 -13.477 1.00 92.00 93 VAL A N 1
ATOM 712 C CA . VAL A 1 93 ? 8.781 -1.112 -12.260 1.00 92.00 93 VAL A CA 1
ATOM 713 C C . VAL A 1 93 ? 7.351 -1.583 -11.979 1.00 92.00 93 VAL A C 1
ATOM 715 O O . VAL A 1 93 ? 6.846 -1.361 -10.883 1.00 92.00 93 VAL A O 1
ATOM 718 N N . VAL A 1 94 ? 6.671 -2.199 -12.948 1.00 90.50 94 VAL A N 1
ATOM 719 C CA . VAL A 1 94 ? 5.347 -2.791 -12.721 1.00 90.50 94 VAL A CA 1
ATOM 720 C C . VAL A 1 94 ? 5.441 -3.878 -11.650 1.00 90.50 94 VAL A C 1
ATOM 722 O O . VAL A 1 94 ? 6.377 -4.676 -11.642 1.00 90.50 94 VAL A O 1
ATOM 725 N N . LEU A 1 95 ? 4.451 -3.894 -10.754 1.00 89.94 95 LEU A N 1
ATOM 726 C CA . LEU A 1 95 ? 4.354 -4.900 -9.703 1.00 89.94 95 LEU A CA 1
ATOM 727 C C . LEU A 1 95 ? 4.287 -6.303 -10.303 1.00 89.94 95 LEU A C 1
ATOM 729 O O . LEU A 1 95 ? 3.522 -6.545 -11.238 1.00 89.94 95 LEU A O 1
ATOM 733 N N . ASN A 1 96 ? 5.055 -7.225 -9.735 1.00 90.62 96 ASN A N 1
ATOM 734 C CA . ASN A 1 96 ? 4.922 -8.639 -10.071 1.00 90.62 96 ASN A CA 1
ATOM 735 C C . ASN A 1 96 ? 3.749 -9.286 -9.307 1.00 90.62 96 ASN A C 1
ATOM 737 O O . ASN A 1 96 ? 3.225 -8.721 -8.345 1.00 90.62 96 ASN A O 1
ATOM 741 N N . ASP A 1 97 ? 3.339 -10.482 -9.733 1.00 91.62 97 ASP A N 1
ATOM 742 C CA . ASP A 1 97 ? 2.195 -11.184 -9.137 1.00 91.62 97 ASP A CA 1
ATOM 743 C C . ASP A 1 97 ? 2.408 -11.483 -7.641 1.00 91.62 97 ASP A C 1
ATOM 745 O O . ASP A 1 97 ? 1.476 -11.350 -6.848 1.00 91.62 97 ASP A O 1
ATOM 749 N N . ASP A 1 98 ? 3.639 -11.809 -7.231 1.00 93.06 98 ASP A N 1
ATOM 750 C CA . ASP A 1 98 ? 3.978 -12.075 -5.826 1.00 93.06 98 ASP A CA 1
ATOM 751 C C . ASP A 1 98 ? 3.829 -10.810 -4.962 1.00 93.06 98 ASP A C 1
ATOM 753 O O . ASP A 1 98 ? 3.304 -10.852 -3.850 1.00 93.06 98 ASP A O 1
ATOM 757 N N . GLU A 1 99 ? 4.254 -9.661 -5.485 1.00 92.06 99 GLU A N 1
ATOM 758 C CA . GLU A 1 99 ? 4.133 -8.344 -4.866 1.00 92.06 99 GLU A CA 1
ATOM 759 C C . GLU A 1 99 ? 2.681 -7.876 -4.783 1.00 92.06 99 GLU A C 1
ATOM 761 O O . GLU A 1 99 ? 2.319 -7.180 -3.834 1.00 92.06 99 GLU A O 1
ATOM 766 N N . VAL A 1 100 ? 1.844 -8.213 -5.764 1.00 92.50 100 VAL A N 1
ATOM 767 C CA . VAL A 1 100 ? 0.401 -7.953 -5.699 1.00 92.50 100 VAL A CA 1
ATOM 768 C C . VAL A 1 100 ? -0.231 -8.843 -4.632 1.00 92.50 100 VAL A C 1
ATOM 770 O O . VAL A 1 100 ? -0.910 -8.327 -3.745 1.00 92.50 100 VAL A O 1
ATOM 773 N N . ASN A 1 101 ? 0.064 -10.144 -4.645 1.00 93.94 101 ASN A N 1
ATOM 774 C CA . ASN A 1 101 ? -0.473 -11.096 -3.676 1.00 93.94 101 ASN A CA 1
ATOM 775 C C . ASN A 1 101 ? -0.067 -10.739 -2.234 1.00 93.94 101 ASN A C 1
ATOM 777 O O . ASN A 1 101 ? -0.911 -10.721 -1.344 1.00 93.94 101 ASN A O 1
ATOM 781 N N . ALA A 1 102 ? 1.191 -10.354 -1.994 1.00 92.94 102 ALA A N 1
ATOM 782 C CA . ALA A 1 102 ? 1.646 -9.914 -0.673 1.00 92.94 102 ALA A CA 1
ATOM 783 C C . ALA A 1 102 ? 0.870 -8.684 -0.164 1.00 92.94 102 ALA A C 1
ATOM 785 O O . ALA A 1 102 ? 0.515 -8.601 1.016 1.00 92.94 102 ALA A O 1
ATOM 786 N N . ARG A 1 103 ? 0.562 -7.731 -1.055 1.00 94.00 103 ARG A N 1
ATOM 787 C CA . ARG A 1 103 ? -0.265 -6.563 -0.725 1.00 94.00 103 ARG A CA 1
ATOM 788 C C . ARG A 1 103 ? -1.710 -6.961 -0.431 1.00 94.00 103 ARG A C 1
ATOM 790 O O . ARG A 1 103 ? -2.274 -6.481 0.548 1.00 94.00 103 ARG A O 1
ATOM 797 N N . GLU A 1 104 ? -2.302 -7.847 -1.226 1.00 94.19 104 GLU A N 1
ATOM 798 C CA . GLU A 1 104 ? -3.658 -8.362 -0.993 1.00 94.19 104 GLU A CA 1
ATOM 799 C C . GLU A 1 104 ? -3.769 -9.129 0.329 1.00 94.19 104 GLU A C 1
ATOM 801 O O . GLU A 1 104 ? -4.720 -8.922 1.086 1.00 94.19 104 GLU A O 1
ATOM 806 N N . GLU A 1 105 ? -2.769 -9.945 0.664 1.00 94.62 105 GLU A N 1
ATOM 807 C CA . GLU A 1 105 ? -2.678 -10.632 1.951 1.00 94.62 105 GLU A CA 1
ATOM 808 C C . GLU A 1 105 ? -2.606 -9.640 3.116 1.00 94.62 105 GLU A C 1
ATOM 810 O O . GLU A 1 105 ? -3.326 -9.800 4.106 1.00 94.62 105 GLU A O 1
ATOM 815 N N . PHE A 1 106 ? -1.789 -8.587 3.002 1.00 93.88 106 PHE A N 1
ATOM 816 C CA . PHE A 1 106 ? -1.731 -7.525 4.007 1.00 93.88 106 PHE A CA 1
ATOM 817 C C . PHE A 1 106 ? -3.096 -6.843 4.178 1.00 93.88 106 PHE A C 1
ATOM 819 O O . PHE A 1 106 ? -3.591 -6.719 5.300 1.00 93.88 106 PHE A O 1
ATOM 826 N N . ILE A 1 107 ? -3.763 -6.481 3.077 1.00 95.19 107 ILE A N 1
ATOM 827 C CA . ILE A 1 107 ? -5.106 -5.880 3.096 1.00 95.19 107 ILE A CA 1
ATOM 828 C C . ILE A 1 107 ? -6.112 -6.815 3.780 1.00 95.19 107 ILE A C 1
ATOM 830 O O . ILE A 1 107 ? -6.903 -6.365 4.612 1.00 95.19 107 ILE A O 1
ATOM 834 N N . ALA A 1 108 ? -6.070 -8.115 3.479 1.00 95.38 108 ALA A N 1
ATOM 835 C CA . ALA A 1 108 ? -6.946 -9.109 4.087 1.00 95.38 108 ALA A CA 1
ATOM 836 C C . ALA A 1 108 ? -6.721 -9.228 5.603 1.00 95.38 108 ALA A C 1
ATOM 838 O O . ALA A 1 108 ? -7.696 -9.302 6.358 1.00 95.38 108 ALA A O 1
ATOM 839 N N . ARG A 1 109 ? -5.463 -9.175 6.069 1.00 94.12 109 ARG A N 1
ATOM 840 C CA . ARG A 1 109 ? -5.138 -9.161 7.507 1.00 94.12 109 ARG A CA 1
ATOM 841 C C . ARG A 1 109 ? -5.704 -7.928 8.204 1.00 94.12 109 ARG A C 1
ATOM 843 O O . ARG A 1 109 ? -6.377 -8.067 9.227 1.00 94.12 109 ARG A O 1
ATOM 850 N N . ILE A 1 110 ? -5.496 -6.739 7.633 1.00 94.94 110 ILE A N 1
ATOM 851 C CA . ILE A 1 110 ? -6.043 -5.492 8.185 1.00 94.94 110 ILE A CA 1
ATOM 852 C C . ILE A 1 110 ? -7.574 -5.530 8.194 1.00 94.94 110 ILE A C 1
ATOM 854 O O . ILE A 1 110 ? -8.192 -5.167 9.193 1.00 94.94 110 ILE A O 1
ATOM 858 N N . ASN A 1 111 ? -8.204 -6.037 7.132 1.00 95.88 111 ASN A N 1
ATOM 859 C CA . ASN A 1 111 ? -9.655 -6.202 7.079 1.00 95.88 111 ASN A CA 1
ATOM 860 C C . ASN A 1 111 ? -10.169 -7.130 8.190 1.00 95.88 111 ASN A C 1
ATOM 862 O O . ASN A 1 111 ? -11.160 -6.804 8.839 1.00 95.88 111 ASN A O 1
ATOM 866 N N . GLY A 1 112 ? -9.479 -8.243 8.456 1.00 95.12 112 GLY A N 1
ATOM 867 C CA . GLY A 1 112 ? -9.796 -9.133 9.575 1.00 95.12 112 GLY A CA 1
ATOM 868 C C . GLY A 1 112 ? -9.736 -8.417 10.927 1.00 95.12 112 GLY A C 1
ATOM 869 O O . GLY A 1 112 ? -10.691 -8.473 11.698 1.00 95.12 112 GLY A O 1
ATOM 870 N N . ALA A 1 113 ? -8.664 -7.663 11.187 1.00 94.44 113 ALA A N 1
ATOM 871 C CA . ALA A 1 113 ? -8.526 -6.882 12.419 1.00 94.44 113 ALA A CA 1
ATOM 872 C C . ALA A 1 113 ? -9.625 -5.811 12.573 1.00 94.44 113 ALA A C 1
ATOM 874 O O . ALA A 1 113 ? -10.152 -5.623 13.671 1.00 94.44 113 ALA A O 1
ATOM 875 N N . CYS A 1 114 ? -10.007 -5.143 11.480 1.00 95.25 114 CYS A N 1
ATOM 876 C CA . CYS A 1 114 ? -11.116 -4.190 11.466 1.00 95.25 114 CYS A CA 1
ATOM 877 C C . CYS A 1 114 ? -12.458 -4.873 11.762 1.00 95.25 114 CYS A C 1
ATOM 879 O O . CYS A 1 114 ? -13.224 -4.372 12.581 1.00 95.25 114 CYS A O 1
ATOM 881 N N . LYS A 1 115 ? -12.733 -6.028 11.141 1.00 96.12 115 LYS A N 1
ATOM 882 C CA . LYS A 1 115 ? -13.980 -6.788 11.328 1.00 96.12 115 LYS A CA 1
ATOM 883 C C . LYS A 1 115 ? -14.125 -7.378 12.730 1.00 96.12 115 LYS A C 1
ATOM 885 O O . LYS A 1 115 ? -15.245 -7.449 13.229 1.00 96.12 115 LYS A O 1
ATOM 890 N N . ASP A 1 116 ? -13.016 -7.732 13.376 1.00 95.25 116 ASP A N 1
ATOM 891 C CA . ASP A 1 116 ? -12.998 -8.143 14.785 1.00 95.25 116 ASP A CA 1
ATOM 892 C C . ASP A 1 116 ? -13.464 -7.022 15.727 1.00 95.25 116 ASP A C 1
ATOM 894 O O . ASP A 1 116 ? -14.085 -7.294 16.754 1.00 95.25 116 ASP A O 1
ATOM 898 N N . LEU A 1 117 ? -13.132 -5.767 15.408 1.00 95.25 117 LEU A N 1
ATOM 899 C CA . LEU A 1 117 ? -13.537 -4.598 16.192 1.00 95.25 117 LEU A CA 1
ATOM 900 C C . LEU A 1 117 ? -14.952 -4.136 15.828 1.00 95.25 117 LEU A C 1
ATOM 902 O O . LEU A 1 117 ? -15.749 -3.811 16.709 1.00 95.25 117 LEU A O 1
ATOM 906 N N . TRP A 1 118 ? -15.260 -4.1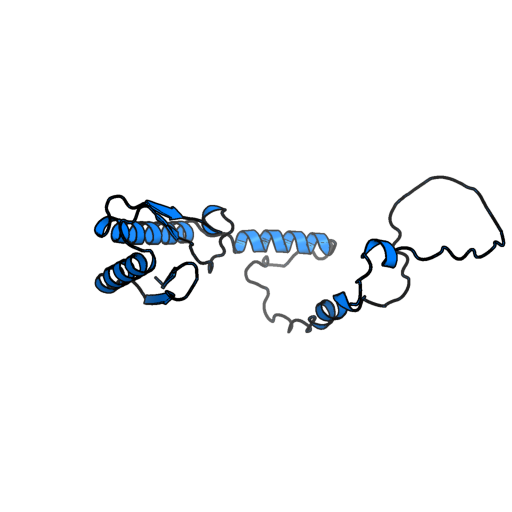06 14.531 1.00 96.69 118 TRP A N 1
ATOM 907 C CA . TRP A 1 118 ? -16.503 -3.573 13.983 1.00 96.69 118 TRP A CA 1
ATOM 908 C C . TRP A 1 118 ? -17.015 -4.467 12.841 1.00 96.69 118 TRP A C 1
ATOM 910 O O . TRP A 1 118 ? -16.630 -4.280 11.686 1.00 96.69 118 TRP A O 1
ATOM 920 N N . PRO A 1 119 ? -17.936 -5.408 13.112 1.00 95.12 119 PRO A N 1
ATOM 921 C CA . PRO A 1 119 ? -18.420 -6.358 12.104 1.00 95.12 119 PRO A CA 1
ATOM 922 C C . PRO A 1 119 ? -19.043 -5.708 10.857 1.00 95.12 119 PRO A C 1
ATOM 924 O O . PRO A 1 119 ? -18.898 -6.220 9.745 1.00 95.12 119 PRO A O 1
ATOM 927 N N . GLU A 1 120 ? -19.675 -4.544 11.022 1.00 95.06 120 GLU A N 1
ATOM 928 C CA . GLU A 1 120 ? -20.347 -3.792 9.951 1.00 95.06 120 GLU A CA 1
ATOM 929 C C . GLU A 1 120 ? -19.419 -2.817 9.199 1.00 95.06 120 GLU A C 1
ATOM 931 O O . GLU A 1 120 ? -19.865 -2.129 8.278 1.00 95.06 120 GLU A O 1
ATOM 936 N N . CYS A 1 121 ? -18.126 -2.738 9.550 1.00 96.56 121 CYS A N 1
ATOM 937 C CA . CYS A 1 121 ? -17.210 -1.812 8.882 1.00 96.56 121 CYS A CA 1
ATOM 938 C C . CYS A 1 121 ? -16.920 -2.233 7.437 1.00 96.56 121 CYS A C 1
ATOM 940 O O . CYS A 1 121 ? -16.967 -3.414 7.091 1.00 96.56 121 CYS A O 1
ATOM 942 N N . GLU A 1 122 ? -16.538 -1.285 6.591 1.00 95.94 122 GLU A N 1
ATOM 943 C CA . GLU A 1 122 ? -16.126 -1.555 5.214 1.00 95.94 122 GLU A CA 1
ATOM 944 C C . GLU A 1 122 ? -14.718 -1.001 4.989 1.00 95.94 122 GLU A C 1
ATOM 946 O O . GLU A 1 122 ? -14.488 0.194 5.175 1.00 95.94 122 GLU A O 1
ATOM 951 N N . LEU A 1 123 ? -13.773 -1.867 4.614 1.00 95.94 123 LEU A N 1
ATOM 952 C CA . LEU A 1 123 ? -12.416 -1.466 4.253 1.00 95.94 123 LEU A CA 1
ATOM 953 C C . LEU A 1 123 ? -12.319 -1.355 2.729 1.00 95.94 123 LEU A C 1
ATOM 955 O O . LEU A 1 123 ? -12.503 -2.342 2.020 1.00 95.94 123 LEU A O 1
ATOM 959 N N . LYS A 1 124 ? -12.033 -0.153 2.226 1.00 95.62 124 LYS A N 1
ATOM 960 C CA . LYS A 1 124 ? -11.875 0.122 0.794 1.00 95.62 124 LYS A CA 1
ATOM 961 C C . LYS A 1 124 ? -10.437 0.465 0.461 1.00 95.62 124 LYS A C 1
ATOM 963 O O . LYS A 1 124 ? -9.857 1.364 1.064 1.00 95.62 124 LYS A O 1
ATOM 968 N N . VAL A 1 125 ? -9.908 -0.204 -0.551 1.00 94.94 125 VAL A N 1
ATOM 969 C CA . VAL A 1 125 ? -8.643 0.161 -1.186 1.00 94.94 125 VAL A CA 1
ATOM 970 C C . VAL A 1 125 ? -8.870 1.387 -2.064 1.00 94.94 125 VAL A C 1
ATOM 972 O O . VAL A 1 125 ? -9.860 1.455 -2.795 1.00 94.94 125 VAL A O 1
ATOM 975 N N . PHE A 1 126 ? -7.963 2.355 -2.006 1.00 93.06 126 PHE A N 1
ATOM 976 C CA . PHE A 1 126 ? -7.933 3.480 -2.932 1.00 93.06 126 PHE A CA 1
ATOM 977 C C . PHE A 1 126 ? -6.492 3.795 -3.357 1.00 93.06 126 PHE A C 1
ATOM 979 O O . PHE A 1 126 ? -5.560 3.068 -3.024 1.00 93.06 126 PHE A O 1
ATOM 986 N N . GLY A 1 127 ? -6.316 4.849 -4.153 1.00 90.62 127 GLY A N 1
ATOM 987 C CA . GLY A 1 127 ? -4.989 5.315 -4.551 1.00 90.62 127 GLY A CA 1
ATOM 988 C C . GLY A 1 127 ? -4.367 4.524 -5.702 1.00 90.62 127 GLY A C 1
ATOM 989 O O . GLY A 1 127 ? -5.063 3.997 -6.574 1.00 90.62 127 GLY A O 1
ATOM 990 N N . SER A 1 128 ? -3.035 4.512 -5.729 1.00 88.81 128 SER A N 1
ATOM 991 C CA . SER A 1 128 ? -2.218 3.995 -6.836 1.00 88.81 128 SER A CA 1
ATOM 992 C C . SER A 1 128 ? -2.335 2.482 -7.020 1.00 88.81 128 SER A C 1
ATOM 994 O O . SER A 1 128 ? -2.283 1.996 -8.149 1.00 88.81 128 SER A O 1
ATOM 996 N N . PHE A 1 129 ? -2.536 1.737 -5.930 1.00 88.88 129 PHE A N 1
ATOM 997 C CA . PHE A 1 129 ? -2.694 0.285 -5.981 1.00 88.88 129 PHE A CA 1
ATOM 998 C C . PHE A 1 129 ? -3.961 -0.119 -6.743 1.00 88.88 129 PHE A C 1
ATOM 1000 O O . PHE A 1 129 ? -3.902 -0.974 -7.620 1.00 88.88 129 PHE A O 1
ATOM 1007 N N . LEU A 1 130 ? -5.081 0.574 -6.508 1.00 85.88 130 LEU A N 1
ATOM 1008 C CA . LEU A 1 130 ? -6.335 0.296 -7.212 1.00 85.88 130 LEU A CA 1
ATOM 1009 C C . LEU A 1 130 ? -6.267 0.640 -8.711 1.00 85.88 130 LEU A C 1
ATOM 1011 O O . LEU A 1 130 ? -6.903 -0.026 -9.523 1.00 85.88 130 LEU A O 1
ATOM 1015 N N . SER A 1 131 ? -5.526 1.685 -9.092 1.00 86.06 131 SER A N 1
ATOM 1016 C CA . SER A 1 131 ? -5.416 2.115 -10.493 1.00 86.06 131 SER A CA 1
ATOM 1017 C C . SER A 1 131 ? -4.373 1.342 -11.306 1.00 86.06 131 SER A C 1
ATOM 1019 O O . SER A 1 131 ? -4.235 1.604 -12.500 1.00 86.06 131 SER A O 1
ATOM 1021 N N . GLY A 1 132 ? -3.632 0.417 -10.683 1.00 83.12 132 GLY A N 1
ATOM 1022 C CA . GLY A 1 132 ? -2.518 -0.288 -11.324 1.00 83.12 132 GLY A CA 1
ATOM 1023 C C . GLY A 1 132 ? -1.293 0.599 -11.577 1.00 83.12 132 GLY A C 1
ATOM 1024 O O . GLY A 1 132 ? -0.423 0.238 -12.360 1.00 83.12 132 GLY A O 1
ATOM 1025 N N . LEU A 1 133 ? -1.221 1.765 -10.926 1.00 86.62 133 LEU A N 1
ATOM 1026 C CA . LEU A 1 133 ? -0.117 2.726 -11.036 1.00 86.62 133 LEU A CA 1
ATOM 1027 C C . LEU A 1 133 ? 0.786 2.707 -9.793 1.00 86.62 133 LEU A C 1
ATOM 1029 O O . LEU A 1 133 ? 1.500 3.673 -9.517 1.00 86.62 133 LEU A O 1
ATOM 1033 N N . SER A 1 134 ? 0.717 1.637 -9.000 1.00 87.88 134 SER A N 1
ATOM 1034 C CA . SER A 1 134 ? 1.564 1.469 -7.825 1.00 87.88 134 SER A CA 1
ATOM 1035 C C . SER A 1 134 ? 2.984 1.109 -8.234 1.00 87.88 134 SER A C 1
ATOM 1037 O O . SER A 1 134 ? 3.206 0.219 -9.048 1.00 87.88 134 SER A O 1
ATOM 1039 N N . LEU A 1 135 ? 3.946 1.777 -7.605 1.00 89.50 135 LEU A N 1
ATOM 1040 C CA . LEU A 1 135 ? 5.357 1.421 -7.694 1.00 89.50 135 LEU A CA 1
ATOM 1041 C C . LEU A 1 135 ? 5.683 0.308 -6.673 1.00 89.50 135 LEU A C 1
ATOM 1043 O O . LEU A 1 135 ? 4.945 0.164 -5.693 1.00 89.50 135 LEU A O 1
ATOM 1047 N N . PRO A 1 136 ? 6.801 -0.432 -6.821 1.00 86.88 136 PRO A N 1
ATOM 1048 C CA . PRO A 1 136 ? 7.182 -1.522 -5.917 1.00 86.88 136 PRO A CA 1
ATOM 1049 C C . PRO A 1 136 ? 7.364 -1.070 -4.466 1.00 86.88 136 PRO A C 1
ATOM 1051 O O . PRO A 1 136 ? 6.989 -1.791 -3.549 1.00 86.88 136 PRO A O 1
ATOM 1054 N N . CYS A 1 137 ? 7.839 0.159 -4.254 1.00 84.81 137 CYS A N 1
ATOM 1055 C CA . CYS A 1 137 ? 7.956 0.784 -2.930 1.00 84.81 137 CYS A CA 1
ATOM 1056 C C . CYS A 1 137 ? 6.783 1.726 -2.598 1.00 84.81 137 CYS A C 1
ATOM 1058 O O . CYS A 1 137 ? 6.908 2.559 -1.704 1.00 84.81 137 CYS A O 1
ATOM 1060 N N . GLY A 1 138 ? 5.695 1.678 -3.371 1.00 88.19 138 GLY A N 1
ATOM 1061 C CA . GLY A 1 138 ? 4.512 2.505 -3.147 1.00 88.19 138 GLY A CA 1
ATOM 1062 C C . GLY A 1 138 ? 3.693 2.027 -1.949 1.00 88.19 138 GLY A C 1
ATOM 1063 O O . GLY A 1 138 ? 3.555 0.819 -1.734 1.00 88.19 138 GLY A O 1
ATOM 1064 N N . ASP A 1 139 ? 3.134 2.985 -1.210 1.00 91.50 139 ASP A N 1
ATOM 1065 C CA . ASP A 1 139 ? 2.198 2.736 -0.112 1.00 91.50 139 ASP A CA 1
ATOM 1066 C C . ASP A 1 139 ? 0.850 2.197 -0.640 1.00 91.50 139 ASP A C 1
ATOM 1068 O O . ASP A 1 139 ? 0.460 2.461 -1.782 1.00 91.50 139 ASP A O 1
ATOM 1072 N N . ILE A 1 140 ? 0.121 1.457 0.205 1.00 93.31 140 ILE A N 1
ATOM 1073 C CA . ILE A 1 140 ? -1.271 1.056 -0.049 1.00 93.31 140 ILE A CA 1
ATOM 1074 C C . ILE A 1 140 ? -2.189 1.960 0.764 1.00 93.31 140 ILE A C 1
ATOM 1076 O O . ILE A 1 140 ? -2.118 1.985 1.995 1.00 93.31 140 ILE A O 1
ATOM 1080 N N . ASP A 1 141 ? -3.107 2.637 0.086 1.00 94.19 141 ASP A N 1
ATOM 1081 C CA .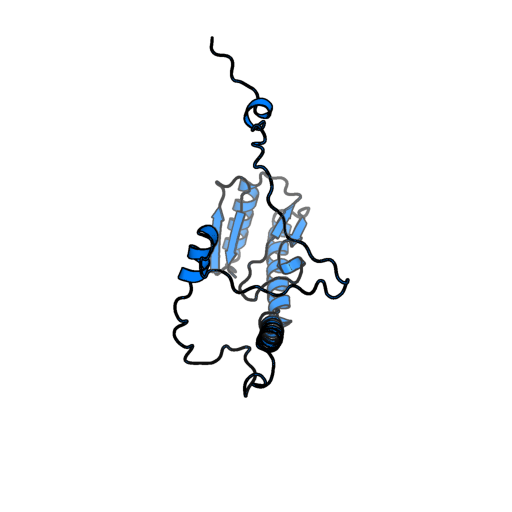 ASP A 1 141 ? -4.067 3.508 0.742 1.00 94.19 141 ASP A CA 1
ATOM 1082 C C . ASP A 1 141 ? -5.376 2.769 1.062 1.00 94.19 141 ASP A C 1
ATOM 1084 O O . ASP A 1 141 ? -6.038 2.202 0.186 1.00 94.19 141 ASP A O 1
ATOM 1088 N N . LEU A 1 142 ? -5.772 2.799 2.338 1.00 95.25 142 LEU A N 1
ATOM 1089 C CA . LEU A 1 142 ? -6.955 2.111 2.859 1.00 95.25 142 LEU A CA 1
ATOM 1090 C C . LEU A 1 142 ? -7.908 3.081 3.562 1.00 95.25 142 LEU A C 1
ATOM 1092 O O . LEU A 1 142 ? -7.507 3.874 4.412 1.00 95.25 142 LEU A O 1
ATOM 1096 N N . SER A 1 143 ? -9.192 3.018 3.211 1.00 95.12 143 SER A N 1
ATOM 1097 C CA . SER A 1 143 ? -10.265 3.817 3.804 1.00 95.12 143 SER A CA 1
ATOM 1098 C C . SER A 1 143 ? -11.199 2.910 4.591 1.00 95.12 143 SER A C 1
ATOM 1100 O O . SER A 1 143 ? -11.856 2.040 4.021 1.00 95.12 143 SER A O 1
ATOM 1102 N N . LEU A 1 144 ? -11.267 3.131 5.901 1.00 95.38 144 LEU A N 1
ATOM 1103 C CA . LEU A 1 144 ? -12.193 2.435 6.784 1.00 95.38 144 LEU A CA 1
ATOM 1104 C C . LEU A 1 144 ? -13.492 3.240 6.927 1.00 95.38 144 LEU A C 1
ATOM 1106 O O . LEU A 1 144 ? -13.468 4.422 7.275 1.00 95.38 144 LEU A O 1
ATOM 1110 N N . GLN A 1 145 ? -14.624 2.597 6.652 1.00 94.81 145 GLN A N 1
ATOM 1111 C CA . GLN A 1 145 ? -15.961 3.197 6.637 1.00 94.81 145 GLN A CA 1
ATOM 1112 C C . GLN A 1 145 ? -16.919 2.422 7.552 1.00 94.81 145 GLN A C 1
ATOM 1114 O O . GLN A 1 145 ? -16.624 1.302 7.969 1.00 94.81 145 GLN A O 1
ATOM 1119 N N . ASN A 1 146 ? -18.079 3.016 7.851 1.00 94.69 146 ASN A N 1
ATOM 1120 C CA . ASN A 1 146 ? -19.139 2.424 8.683 1.00 94.69 146 ASN A CA 1
ATOM 1121 C C . ASN A 1 146 ? -18.678 2.021 10.096 1.00 94.69 146 ASN A C 1
ATOM 11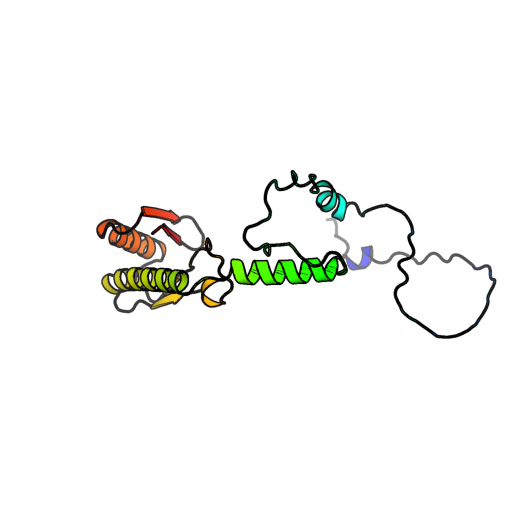23 O O . ASN A 1 146 ? -19.058 0.978 10.623 1.00 94.69 146 ASN A O 1
ATOM 1127 N N . VAL A 1 147 ? -17.852 2.862 10.718 1.00 95.00 147 VAL A N 1
ATOM 1128 C CA . VAL A 1 147 ? -17.382 2.666 12.093 1.00 95.00 147 VAL A CA 1
ATOM 1129 C C . VAL A 1 147 ? -18.295 3.439 13.058 1.00 95.00 147 VAL A C 1
ATOM 1131 O O . VAL A 1 147 ? -18.557 4.617 12.814 1.00 95.00 147 VAL A O 1
ATOM 1134 N N . PRO A 1 148 ? -18.785 2.825 14.154 1.00 93.56 148 PRO A N 1
ATOM 1135 C CA . PRO A 1 148 ? -19.723 3.459 15.088 1.00 93.56 148 PRO A CA 1
ATOM 1136 C C . PRO A 1 148 ? -19.073 4.461 16.062 1.00 93.56 148 PRO A C 1
ATOM 1138 O O . PRO A 1 148 ? -19.768 5.023 16.906 1.00 93.56 148 PRO A O 1
ATOM 1141 N N . VAL A 1 149 ? -17.758 4.676 15.968 1.00 94.12 149 VAL A N 1
ATOM 1142 C CA . VAL A 1 149 ? -16.980 5.593 16.815 1.00 94.12 149 VAL A CA 1
ATOM 1143 C C . VAL A 1 149 ? -16.365 6.727 15.991 1.00 94.12 149 VAL A C 1
ATOM 1145 O O . VAL A 1 149 ? -16.324 6.675 14.761 1.00 94.12 149 VAL A O 1
ATOM 1148 N N . GLY A 1 150 ? -15.883 7.775 16.664 1.00 93.25 150 GLY A N 1
ATOM 1149 C CA . GLY A 1 150 ? -15.205 8.889 15.995 1.00 93.25 150 GLY A CA 1
ATOM 1150 C C . GLY A 1 150 ? -13.908 8.449 15.306 1.00 93.25 150 GLY A C 1
ATOM 1151 O O . GLY A 1 150 ? -13.257 7.507 15.745 1.00 93.25 150 GLY A O 1
ATOM 1152 N N . ALA A 1 151 ? -13.488 9.157 14.252 1.00 91.56 151 ALA A N 1
ATOM 1153 C CA . ALA A 1 151 ? -12.325 8.765 13.445 1.00 91.56 151 ALA A CA 1
ATOM 1154 C C . ALA A 1 151 ? -11.028 8.604 14.264 1.00 91.56 151 ALA A C 1
ATOM 1156 O O . ALA A 1 151 ? -10.313 7.629 14.084 1.00 91.56 151 ALA A O 1
ATOM 1157 N N . VAL A 1 152 ? -10.737 9.520 15.193 1.00 92.06 152 VAL A N 1
ATOM 1158 C CA . VAL A 1 152 ? -9.536 9.429 16.048 1.00 92.06 152 VAL A CA 1
ATOM 1159 C C . VAL A 1 152 ? -9.585 8.188 16.944 1.00 92.06 152 VAL A C 1
ATOM 1161 O O . VAL A 1 152 ? -8.620 7.434 17.022 1.00 92.06 152 VAL A O 1
ATOM 1164 N N . GLU A 1 153 ? -10.736 7.941 17.570 1.00 93.25 153 GLU A N 1
ATOM 1165 C CA . GLU A 1 153 ? -10.953 6.772 18.424 1.00 93.25 153 GLU A CA 1
ATOM 1166 C C . GLU A 1 153 ? -10.850 5.469 17.626 1.00 93.25 153 GLU A C 1
ATOM 1168 O O . GLU A 1 153 ? -10.182 4.539 18.068 1.00 93.25 153 GLU A O 1
ATOM 1173 N N . ALA A 1 154 ? -11.418 5.428 16.416 1.00 93.50 154 ALA A N 1
ATOM 1174 C CA . ALA A 1 154 ? -11.299 4.292 15.510 1.00 93.50 154 ALA A CA 1
ATOM 1175 C C . ALA A 1 154 ? -9.830 3.972 15.206 1.00 93.50 154 ALA A C 1
ATOM 1177 O O . ALA A 1 154 ? -9.383 2.840 15.367 1.00 93.50 154 ALA A O 1
ATOM 1178 N N . VAL A 1 155 ? -9.053 4.977 14.800 1.00 92.25 155 VAL A N 1
ATOM 1179 C CA . VAL A 1 155 ? -7.649 4.774 14.435 1.00 92.25 155 VAL A CA 1
ATOM 1180 C C . VAL A 1 155 ? -6.832 4.306 15.649 1.00 92.25 155 VAL A C 1
ATOM 1182 O O . VAL A 1 155 ? -6.001 3.405 15.516 1.00 92.25 155 VAL A O 1
ATOM 1185 N N . ARG A 1 156 ? -7.111 4.830 16.847 1.00 92.38 156 ARG A N 1
ATOM 1186 C CA . ARG A 1 156 ? -6.477 4.376 18.090 1.00 92.38 156 ARG A CA 1
ATOM 1187 C C . ARG A 1 156 ? -6.840 2.931 18.447 1.00 92.38 156 ARG A C 1
ATOM 1189 O O . ARG A 1 156 ? -5.941 2.131 18.677 1.00 92.38 156 ARG A O 1
ATOM 1196 N N . MET A 1 157 ? -8.126 2.577 18.442 1.00 94.31 157 MET A N 1
ATOM 1197 C CA . MET A 1 157 ? -8.586 1.211 18.736 1.00 94.31 157 MET A CA 1
ATOM 1198 C C . MET A 1 157 ? -8.009 0.189 17.753 1.00 94.31 157 MET A C 1
ATOM 1200 O O . MET A 1 157 ? -7.584 -0.893 18.159 1.00 94.31 157 MET A O 1
ATOM 1204 N N . LEU A 1 158 ? -7.964 0.541 16.465 1.00 93.31 158 LEU A N 1
ATOM 1205 C CA . LEU A 1 158 ? -7.344 -0.291 15.441 1.00 93.31 158 LEU A CA 1
ATOM 1206 C C . LEU A 1 158 ? -5.843 -0.456 15.699 1.00 93.31 158 LEU A C 1
ATOM 1208 O O . LEU A 1 158 ? -5.330 -1.569 15.616 1.00 93.31 158 LEU A O 1
ATOM 1212 N N . SER A 1 159 ? -5.154 0.626 16.065 1.00 92.25 159 SER A N 1
ATOM 1213 C CA . SER A 1 159 ? -3.727 0.585 16.396 1.00 92.25 159 SER A CA 1
ATOM 1214 C C . SER A 1 159 ? -3.447 -0.336 17.585 1.00 92.25 159 SER A C 1
ATOM 1216 O O . SER A 1 159 ? -2.580 -1.202 17.495 1.00 92.25 159 SER A O 1
ATOM 1218 N N . ASP A 1 160 ? -4.225 -0.219 18.664 1.00 92.12 160 ASP A N 1
ATOM 1219 C CA . ASP A 1 160 ? -4.097 -1.066 19.855 1.00 92.12 160 ASP A CA 1
ATOM 1220 C C . ASP A 1 160 ? -4.342 -2.551 19.520 1.00 92.12 160 ASP A C 1
ATOM 1222 O O . ASP A 1 160 ? -3.590 -3.431 19.950 1.00 92.12 160 ASP A O 1
ATOM 1226 N N . LYS A 1 161 ? -5.355 -2.844 18.691 1.00 92.12 161 LYS A N 1
ATOM 1227 C CA . LYS A 1 161 ? -5.650 -4.202 18.209 1.00 92.12 161 LYS A CA 1
ATOM 1228 C C . LYS A 1 161 ? -4.499 -4.769 17.379 1.00 92.12 161 LYS A C 1
ATOM 1230 O O . LYS A 1 161 ? -4.081 -5.897 17.640 1.00 92.12 161 LYS A O 1
ATOM 1235 N N . LEU A 1 162 ? -3.966 -4.011 16.426 1.00 91.62 162 LEU A N 1
ATOM 1236 C CA . LEU A 1 162 ? -2.870 -4.461 15.566 1.00 91.62 162 LEU A CA 1
ATOM 1237 C C . LEU A 1 162 ? -1.569 -4.673 16.356 1.00 91.62 162 LEU A C 1
ATOM 1239 O O . LEU A 1 162 ? -0.884 -5.678 16.161 1.00 91.62 162 LEU A O 1
ATOM 1243 N N . LEU A 1 163 ? -1.266 -3.791 17.314 1.00 89.69 163 LEU A N 1
ATOM 1244 C CA . LEU A 1 163 ? -0.136 -3.965 18.232 1.00 89.69 163 LEU A CA 1
ATOM 1245 C C . LEU A 1 163 ? -0.288 -5.228 19.087 1.00 89.69 163 LEU A C 1
ATOM 1247 O O . LEU A 1 163 ? 0.685 -5.955 19.278 1.00 89.69 163 LEU A O 1
ATOM 1251 N N . SER A 1 164 ? -1.505 -5.535 19.551 1.00 89.94 164 SER A N 1
ATOM 1252 C CA . SER A 1 164 ? -1.772 -6.743 20.345 1.00 89.94 164 SER A CA 1
ATOM 1253 C C . SER A 1 164 ? -1.550 -8.048 19.570 1.00 89.94 164 SER A C 1
ATOM 1255 O O . SER A 1 164 ? -1.265 -9.081 20.173 1.00 89.94 164 SER A O 1
ATOM 1257 N N . GLN A 1 165 ? -1.652 -8.006 18.237 1.00 87.38 165 GLN A N 1
ATOM 1258 C CA . GLN A 1 165 ? -1.404 -9.156 17.367 1.00 87.38 165 GLN A CA 1
ATOM 1259 C C . GLN A 1 165 ? 0.093 -9.380 17.104 1.00 87.38 165 GLN A C 1
ATOM 1261 O O . GLN A 1 165 ? 0.472 -10.489 16.734 1.00 87.38 165 GLN A O 1
ATOM 1266 N N . GLY A 1 166 ? 0.947 -8.368 17.312 1.00 82.75 166 GLY A N 1
ATOM 1267 C CA . GLY A 1 166 ? 2.404 -8.483 17.167 1.00 82.75 166 GLY A CA 1
ATOM 1268 C C . GLY A 1 166 ? 2.888 -8.711 15.731 1.00 82.75 166 GLY A C 1
ATOM 1269 O O . GLY A 1 166 ? 3.980 -9.236 15.537 1.00 82.75 166 GLY A O 1
ATOM 1270 N N . GLN A 1 167 ? 2.072 -8.361 14.732 1.00 75.94 167 GLN A N 1
ATOM 1271 C CA . GLN A 1 167 ? 2.315 -8.669 13.315 1.00 75.94 167 GLN A CA 1
ATOM 1272 C C . GLN A 1 167 ? 2.881 -7.497 12.502 1.00 75.94 167 GLN A C 1
ATOM 1274 O O . GLN A 1 167 ? 3.066 -7.644 11.303 1.00 75.94 167 GLN A O 1
ATOM 1279 N N . LEU A 1 168 ? 3.144 -6.345 13.124 1.00 86.75 168 LEU A N 1
ATOM 1280 C CA . LEU A 1 168 ? 3.640 -5.146 12.440 1.00 86.75 168 LEU A CA 1
ATOM 1281 C C . LEU A 1 168 ? 5.071 -4.823 12.862 1.00 86.75 168 LEU A C 1
ATOM 1283 O O . LEU A 1 168 ? 5.414 -4.946 14.040 1.00 86.75 168 LEU A O 1
ATOM 1287 N N . LYS A 1 169 ? 5.882 -4.339 11.916 1.00 87.44 169 LYS A N 1
ATOM 1288 C CA . LYS A 1 169 ? 7.219 -3.797 12.197 1.00 87.44 169 LYS A CA 1
ATOM 1289 C C . LYS A 1 169 ? 7.150 -2.395 12.783 1.00 87.44 169 LYS A C 1
ATOM 1291 O O . LYS A 1 169 ? 7.878 -2.093 13.725 1.00 87.44 169 LYS A O 1
ATOM 1296 N N . GLU A 1 170 ? 6.290 -1.546 12.227 1.00 90.12 170 GLU A N 1
ATOM 1297 C CA . GLU A 1 170 ? 6.161 -0.148 12.640 1.00 90.12 170 GLU A CA 1
ATOM 1298 C C . GLU A 1 170 ? 4.705 0.320 12.558 1.00 90.12 170 GLU A C 1
ATOM 1300 O O . GLU A 1 170 ? 3.953 -0.069 11.661 1.00 90.12 170 GLU A O 1
ATOM 1305 N N . LEU A 1 171 ? 4.315 1.175 13.504 1.00 92.44 171 LEU A N 1
ATOM 1306 C CA . LEU A 1 171 ? 3.024 1.848 13.530 1.00 92.44 171 LEU A CA 1
ATOM 1307 C C . LEU A 1 171 ? 3.231 3.306 13.942 1.00 92.44 171 LEU A C 1
ATOM 1309 O O . LEU A 1 171 ? 3.756 3.581 15.020 1.00 92.44 171 LEU A O 1
ATOM 1313 N N . GLU A 1 172 ? 2.776 4.238 13.107 1.00 92.31 172 GLU A N 1
ATOM 1314 C CA . GLU A 1 172 ? 2.788 5.669 13.405 1.00 92.31 172 GLU A CA 1
ATOM 1315 C C . GLU A 1 172 ? 1.372 6.246 13.332 1.00 92.31 172 GLU A C 1
ATOM 1317 O O . GLU A 1 172 ? 0.680 6.155 12.317 1.00 92.31 172 GLU A O 1
ATOM 1322 N N . LEU A 1 173 ? 0.953 6.893 14.416 1.00 90.94 173 LEU A N 1
ATOM 1323 C CA . LEU A 1 173 ? -0.372 7.478 14.549 1.00 90.94 173 LEU A CA 1
ATOM 1324 C C . LEU A 1 173 ? -0.336 8.992 14.300 1.00 90.94 173 LEU A C 1
ATOM 1326 O O . LEU A 1 173 ? 0.451 9.719 14.909 1.00 90.94 173 LEU A O 1
ATOM 1330 N N . ARG A 1 174 ? -1.218 9.492 13.429 1.00 89.75 174 ARG A N 1
ATOM 1331 C CA . ARG A 1 174 ? -1.348 10.924 13.115 1.00 89.75 174 ARG A CA 1
ATOM 1332 C C . ARG A 1 174 ? -2.785 11.392 13.358 1.00 89.75 174 ARG A C 1
ATOM 1334 O O . ARG A 1 174 ? -3.600 11.463 12.441 1.00 89.75 174 ARG A O 1
ATOM 1341 N N . GLU A 1 175 ? -3.083 11.746 14.606 1.00 86.44 175 GLU A N 1
ATOM 1342 C CA . GLU A 1 175 ? -4.427 12.182 15.033 1.00 86.44 175 GLU A CA 1
ATOM 1343 C C . GLU A 1 175 ? -4.689 13.680 14.810 1.00 86.44 175 GLU A C 1
ATOM 1345 O O . GLU A 1 175 ? -5.836 14.106 14.728 1.00 86.44 175 GLU A O 1
ATOM 1350 N N . THR A 1 176 ? -3.633 14.496 14.724 1.00 83.62 176 THR A N 1
ATOM 1351 C CA . THR A 1 176 ? -3.734 15.968 14.670 1.00 83.62 176 THR A CA 1
ATOM 1352 C C . THR A 1 176 ? -4.091 16.517 13.289 1.00 83.62 176 THR A C 1
ATOM 1354 O O . THR A 1 176 ? -4.354 17.712 13.140 1.00 83.62 176 THR A O 1
ATOM 1357 N N . ALA A 1 177 ? -4.086 15.665 12.264 1.00 84.25 177 ALA A N 1
ATOM 1358 C CA . ALA A 1 177 ? -4.446 16.041 10.908 1.00 84.25 177 ALA A CA 1
ATOM 1359 C C . ALA A 1 177 ? -5.968 16.195 10.753 1.00 84.25 177 ALA A C 1
ATOM 1361 O O . ALA A 1 177 ? -6.760 15.612 11.489 1.00 84.25 177 ALA A O 1
ATOM 1362 N N . ARG A 1 178 ? -6.395 16.948 9.729 1.00 87.50 178 ARG A N 1
ATOM 1363 C CA . ARG A 1 178 ? -7.824 17.091 9.382 1.00 87.50 178 ARG A CA 1
ATOM 1364 C C . ARG A 1 178 ? -8.491 15.740 9.095 1.00 87.50 178 ARG A C 1
ATOM 1366 O O . ARG A 1 178 ? -9.686 15.587 9.327 1.00 87.50 178 ARG A O 1
ATOM 1373 N N . VAL A 1 179 ? -7.715 14.799 8.567 1.00 89.12 179 VAL A N 1
ATOM 1374 C CA . VAL A 1 179 ? -8.094 13.401 8.381 1.00 89.12 179 VAL A CA 1
ATOM 1375 C C . VAL A 1 179 ? -7.133 12.580 9.237 1.00 89.12 179 VAL A C 1
ATOM 1377 O O . VAL A 1 179 ? -5.943 12.568 8.920 1.00 89.12 179 VAL A O 1
ATOM 1380 N N . PRO A 1 180 ? -7.605 11.952 10.326 1.00 90.62 180 PRO A N 1
ATOM 1381 C CA . PRO A 1 180 ? -6.772 11.070 11.131 1.00 90.62 180 PRO A CA 1
ATOM 1382 C C . PRO A 1 180 ? -6.294 9.882 10.296 1.00 90.62 180 PRO A C 1
ATOM 1384 O O . PRO A 1 180 ? -7.098 9.257 9.605 1.00 90.62 180 PRO A O 1
ATOM 1387 N N . ILE A 1 181 ? -5.000 9.574 10.366 1.00 93.81 181 ILE A N 1
ATOM 1388 C CA . ILE A 1 181 ? -4.397 8.446 9.647 1.00 93.81 181 ILE A CA 1
ATOM 1389 C C . ILE A 1 181 ? -3.537 7.606 10.592 1.00 93.81 181 ILE A C 1
ATOM 1391 O O . ILE A 1 181 ? -2.941 8.126 11.540 1.00 93.81 181 ILE A O 1
ATOM 1395 N N . VAL A 1 182 ? -3.449 6.311 10.303 1.00 93.12 182 VAL A N 1
ATOM 1396 C CA . VAL A 1 182 ? -2.428 5.418 10.854 1.00 93.12 182 VAL A CA 1
ATOM 1397 C C . VAL A 1 1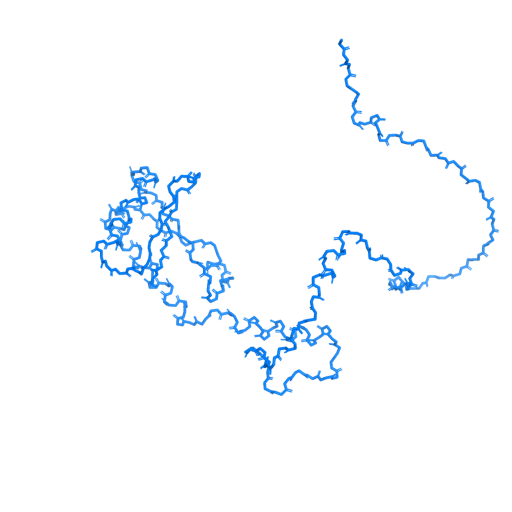82 ? -1.556 4.934 9.710 1.00 93.12 182 VAL A C 1
ATOM 1399 O O . VAL A 1 182 ? -2.061 4.457 8.697 1.00 93.12 182 VAL A O 1
ATOM 1402 N N . LYS A 1 183 ? -0.245 5.087 9.868 1.00 93.75 183 LYS A N 1
ATOM 1403 C CA . LYS A 1 183 ? 0.750 4.529 8.963 1.00 93.75 183 LYS A CA 1
ATOM 1404 C C . LYS A 1 183 ? 1.240 3.209 9.544 1.00 93.75 183 LYS A C 1
ATOM 1406 O O . LYS A 1 183 ? 1.608 3.154 10.715 1.00 93.75 183 LYS A O 1
ATOM 1411 N N . LEU A 1 184 ? 1.228 2.167 8.724 1.00 93.12 184 LEU A N 1
ATOM 1412 C CA . LEU A 1 184 ? 1.588 0.804 9.103 1.00 93.12 184 LEU A CA 1
ATOM 1413 C C . LEU A 1 184 ? 2.747 0.332 8.226 1.00 93.12 184 LEU A C 1
ATOM 1415 O O . LEU A 1 184 ? 2.768 0.631 7.033 1.00 93.12 184 LEU A O 1
ATOM 1419 N N . VAL A 1 185 ? 3.680 -0.415 8.810 1.00 90.94 185 VAL A N 1
ATOM 1420 C CA . VAL A 1 185 ? 4.730 -1.129 8.078 1.00 90.94 185 VAL A CA 1
ATOM 1421 C C . VAL A 1 185 ? 4.679 -2.596 8.481 1.00 90.94 185 VAL A C 1
ATOM 1423 O O . VAL A 1 185 ? 4.815 -2.925 9.664 1.00 90.94 185 VAL A O 1
ATOM 1426 N N . ASP A 1 186 ? 4.474 -3.451 7.483 1.00 85.69 186 ASP A N 1
ATOM 1427 C CA . ASP A 1 186 ? 4.554 -4.910 7.591 1.00 85.69 186 ASP A CA 1
ATOM 1428 C C . ASP A 1 186 ? 5.998 -5.411 7.591 1.00 85.69 186 ASP A C 1
ATOM 1430 O O . ASP A 1 186 ? 6.850 -4.846 6.864 1.00 85.69 186 ASP A O 1
#

InterPro domains:
  IPR043519 Nucleotidyltransferase superfamily [G3DSA:3.30.460.10] (96-186)
  IPR043519 Nucleotidyltransferase superfamily [SSF81301] (78-186)
  IPR045862 Nucleotidyltransferase Trf4-like [PTHR23092] (46-186)
  IPR054708 Poly(A) RNA polymerase, mitochondrial-like, central palm domain [PF22600] (82-186)

Foldseek 3Di:
DDDDDDPVVVPDDDDDDDDDDDDDDDDDDDDPDDPPDPDDPDDPPVCCVVVVVPPPPPPPPDDDPLADDVGDDPPDDPVVSVVVVVVSVVVVFQDDPVLLVVVVVVQVVLVVLLCVVPVPKDKDWDDCSVVSNAGSPRDTDIDIDDDPDDQLVSQVSSVVSVVVVVPFPDWDWDSPDPHTDIDTHD

Secondary structure (DSSP, 8-state):
-PPPPPHHHHT------PPP------------------------HHHHHHHTT-------SS--TTS-TT-S-TTS-HHHHHHHHHHHHHHHHSPPHHHHHHHHHHHHHHHHHHHHH-TT-EEEEESTTTTT---TTPPPEEEEE--SS-HHHHHHHHHHHHHHHT--SEEEEE-SSSS-EEEEE-

Sequence (186 aa):
AGKNKSMRDLLRRPREKKAAAEAGTVGEEGDNFMSVSTSSNTVPEAFEGIVASSRPAAAMSQAPPWWPKGGYDPHLPMHLMLHEELVDYTKWVVLNDDEVNAREEFIARINGACKDLWPECELKVFGSFLSGLSLPCGDIDLSLQNVPVGAVEAVRMLSDKLLSQGQLKELELRETARVPIVKLVD